Protein AF-0000000084334906 (afdb_homodimer)

pLDDT: mean 87.46, std 12.43, range [47.16, 97.94]

Radius of gyration: 18.39 Å; Cα contacts (8 Å, |Δi|>4): 490; chains: 2; bounding box: 41×52×36 Å

Sequence (248 aa):
MSLQPLTAAGVTAKTTELYALSNSLLAAQADAVQSDFATWIKGNFTLSTPQSDFLTGMNATALKYYGAQCSVAFRSRLTISLSTPTPVGSHKFVGSVNTLEVSTDSAGTLQTTGSLTFKIEYLVMSLQPLTAAGVTAKTTELYALSNSLLAAQADAVQSDFATWIKGNFTLSTPQSDFLTGMNATALKYYGAQCSVAFRSRLTISLSTPTPVGSHKFVGSVNTLEVSTDSAGTLQTTGSLTFKIEYLV

Structure (mmCIF, N/CA/C/O backbone):
data_AF-0000000084334906-model_v1
#
loop_
_entity.id
_entity.type
_entity.pdbx_description
1 polymer 'Uncharacterized protein'
#
loop_
_atom_site.group_PDB
_atom_site.id
_atom_site.type_symbol
_atom_site.label_atom_id
_atom_site.label_alt_id
_atom_site.label_comp_id
_atom_site.label_asym_id
_atom_site.label_entity_id
_atom_site.label_seq_id
_atom_site.pdbx_PDB_ins_code
_atom_site.Cartn_x
_atom_site.Cartn_y
_atom_site.Cartn_z
_atom_site.occupancy
_atom_site.B_iso_or_equiv
_atom_site.auth_seq_id
_atom_site.auth_comp_id
_atom_site.auth_asym_id
_atom_site.auth_atom_id
_atom_site.pdbx_PDB_model_num
ATOM 1 N N . MET A 1 1 ? -13.258 21.172 2.307 1 81.44 1 MET A N 1
ATOM 2 C CA . MET A 1 1 ? -12.797 20.906 3.666 1 81.44 1 MET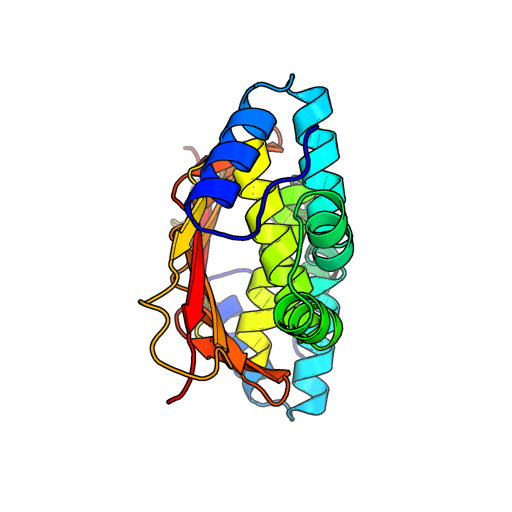 A CA 1
ATOM 3 C C . MET A 1 1 ? -11.688 21.875 4.059 1 81.44 1 MET A C 1
ATOM 5 O O . MET A 1 1 ? -11.039 22.469 3.193 1 81.44 1 MET A O 1
ATOM 9 N N . SER A 1 2 ? -11.5 22.078 5.375 1 88.44 2 SER A N 1
ATOM 10 C CA . SER A 1 2 ? -10.516 23.047 5.859 1 88.44 2 SER A CA 1
ATOM 11 C C . SER A 1 2 ? -9.094 22.531 5.691 1 88.44 2 SER A C 1
ATOM 13 O O . SER A 1 2 ? -8.867 21.312 5.676 1 88.44 2 SER A O 1
ATOM 15 N N . LEU A 1 3 ? -8.188 23.469 5.477 1 94.44 3 LEU A N 1
ATOM 16 C CA . LEU A 1 3 ? -6.77 23.141 5.535 1 94.44 3 LEU A CA 1
ATOM 17 C C . LEU A 1 3 ? -6.309 22.984 6.977 1 94.44 3 LEU A C 1
ATOM 19 O O . LEU A 1 3 ? -6.578 23.844 7.82 1 94.44 3 LEU A O 1
ATOM 23 N N . GLN A 1 4 ? -5.656 21.891 7.277 1 95.25 4 GLN A N 1
ATOM 24 C CA . GLN A 1 4 ? -5.109 21.641 8.609 1 95.25 4 GLN A CA 1
ATOM 25 C C . GLN A 1 4 ? -3.584 21.672 8.594 1 95.25 4 GLN A C 1
ATOM 27 O O . GLN A 1 4 ? -2.963 21.375 7.566 1 95.25 4 GLN A O 1
ATOM 32 N N . PRO A 1 5 ? -3.002 22.125 9.742 1 91.94 5 PRO A N 1
ATOM 33 C CA . PRO A 1 5 ? -1.544 21.984 9.789 1 91.94 5 PRO A CA 1
ATOM 34 C C . PRO A 1 5 ? -1.095 20.516 9.781 1 91.94 5 PRO A C 1
ATOM 36 O O . PRO A 1 5 ? -1.783 19.656 10.32 1 91.94 5 PRO A O 1
ATOM 39 N N . LEU A 1 6 ? 0.031 20.219 9.148 1 90.25 6 LEU A N 1
ATOM 40 C CA . LEU A 1 6 ? 0.552 18.859 9.148 1 90.25 6 LEU A CA 1
ATOM 41 C C . LEU A 1 6 ? 1.226 18.531 10.477 1 90.25 6 LEU A C 1
ATOM 43 O O . LEU A 1 6 ? 2.455 18.469 10.555 1 90.25 6 LEU A O 1
ATOM 47 N N . THR A 1 7 ? 0.513 18.359 11.469 1 87.81 7 THR A N 1
ATOM 48 C CA . THR A 1 7 ? 0.857 17.938 12.82 1 87.81 7 THR A CA 1
ATOM 49 C C . THR A 1 7 ? -0.036 16.781 13.258 1 87.81 7 THR A C 1
ATOM 51 O O . THR A 1 7 ? -0.991 16.422 12.562 1 87.81 7 THR A O 1
ATOM 54 N N . ALA A 1 8 ? 0.303 16.156 14.383 1 90.81 8 ALA A N 1
ATOM 55 C CA . ALA A 1 8 ? -0.529 15.062 14.891 1 90.81 8 ALA A CA 1
ATOM 56 C C . ALA A 1 8 ? -1.971 15.523 15.086 1 90.81 8 ALA A C 1
ATOM 58 O O . ALA A 1 8 ? -2.91 14.828 14.703 1 90.81 8 ALA A O 1
ATOM 59 N N . ALA A 1 9 ? -2.145 16.656 15.68 1 93.25 9 ALA A N 1
ATOM 60 C CA . ALA A 1 9 ? -3.475 17.219 15.906 1 93.25 9 ALA A CA 1
ATOM 61 C C . ALA A 1 9 ? -4.176 17.531 14.594 1 93.25 9 ALA A C 1
ATOM 63 O O . ALA A 1 9 ? -5.383 17.328 14.453 1 93.25 9 ALA A O 1
ATOM 64 N N . GLY A 1 10 ? -3.432 18.016 13.578 1 93.94 10 GLY A N 1
ATOM 65 C CA . GLY A 1 10 ? -3.994 18.328 12.273 1 93.94 10 GLY A CA 1
ATOM 66 C C . GLY A 1 10 ? -4.465 17.094 11.523 1 93.94 10 GLY A C 1
ATOM 67 O O . GLY A 1 10 ? -5.5 17.125 10.852 1 93.94 10 GLY A O 1
ATOM 68 N N . VAL A 1 11 ? -3.682 16.031 11.633 1 94.31 11 VAL A N 1
ATOM 69 C CA . VAL A 1 11 ? -4.066 14.781 11 1 94.31 11 VAL A CA 1
ATOM 70 C C . VAL A 1 11 ? -5.355 14.25 11.625 1 94.31 11 VAL A C 1
ATOM 72 O O . VAL A 1 11 ? -6.262 13.805 10.922 1 94.31 11 VAL A O 1
ATOM 75 N N . THR A 1 12 ? -5.449 14.328 12.922 1 95.19 12 THR A N 1
ATOM 76 C CA . THR A 1 12 ? -6.66 13.898 13.617 1 95.19 12 THR A CA 1
ATOM 77 C C . THR A 1 12 ? -7.859 14.734 13.172 1 95.19 12 THR A C 1
ATOM 79 O O . THR A 1 12 ? -8.93 14.188 12.898 1 95.19 12 THR A O 1
ATOM 82 N N . ALA A 1 13 ? -7.688 15.984 13.117 1 96.38 13 ALA A N 1
ATOM 83 C CA . ALA A 1 13 ? -8.758 16.875 12.68 1 96.38 13 ALA A CA 1
ATOM 84 C C . ALA A 1 13 ? -9.188 16.562 11.25 1 96.38 13 ALA A C 1
ATOM 86 O O . ALA A 1 13 ? -10.383 16.484 10.953 1 96.38 13 ALA A O 1
ATOM 87 N N . LYS A 1 14 ? -8.18 16.438 10.383 1 97.12 14 LYS A N 1
ATOM 88 C CA . LYS A 1 14 ? -8.477 16.141 8.984 1 97.12 14 LYS A CA 1
ATOM 89 C C . LYS A 1 14 ? -9.234 14.828 8.836 1 97.12 14 LYS A C 1
ATOM 91 O O . LYS A 1 14 ? -10.188 14.734 8.062 1 97.12 14 LYS A O 1
ATOM 96 N N . THR A 1 15 ? -8.773 13.812 9.547 1 96.56 15 THR A N 1
ATOM 97 C CA . THR A 1 15 ? -9.438 12.516 9.445 1 96.56 15 THR A CA 1
ATOM 98 C C . THR A 1 15 ? -10.859 12.594 9.984 1 96.56 15 THR A C 1
ATOM 100 O O . THR A 1 15 ? -11.766 11.93 9.477 1 96.56 15 THR A O 1
ATOM 103 N N . THR A 1 16 ? -11.062 13.352 11.031 1 96.75 16 THR A N 1
ATOM 104 C CA . THR A 1 16 ? -12.406 13.562 11.547 1 96.75 16 THR A CA 1
ATOM 105 C C . THR A 1 16 ? -13.305 14.188 10.484 1 96.75 16 THR A C 1
ATOM 107 O O . THR A 1 16 ? -14.453 13.781 10.32 1 96.75 16 THR A O 1
ATOM 110 N N . GLU A 1 17 ? -12.797 15.148 9.773 1 97.5 17 GLU A N 1
ATOM 111 C CA . GLU A 1 17 ? -13.539 15.781 8.688 1 97.5 17 GLU A CA 1
ATOM 112 C C . GLU A 1 17 ? -13.852 14.781 7.582 1 97.5 17 GLU A C 1
ATOM 114 O O . GLU A 1 17 ? -14.977 14.742 7.07 1 97.5 17 GLU A O 1
ATOM 119 N N . LEU A 1 18 ? -12.805 14.078 7.199 1 97.5 18 LEU A N 1
ATOM 120 C CA . LEU A 1 18 ? -12.961 13.078 6.148 1 97.5 18 LEU A CA 1
ATOM 121 C C . LEU A 1 18 ? -14.062 12.086 6.496 1 97.5 18 LEU A C 1
ATOM 123 O O . LEU A 1 18 ? -14.914 11.773 5.664 1 97.5 18 LEU A O 1
ATOM 127 N N . TYR A 1 19 ? -14.133 11.609 7.738 1 97.5 19 TYR A N 1
ATOM 128 C CA . TYR A 1 19 ? -14.992 10.5 8.125 1 97.5 19 TYR A CA 1
ATOM 129 C C . TYR A 1 19 ? -16.406 10.977 8.43 1 97.5 19 TYR A C 1
ATOM 131 O O . TYR A 1 19 ? -17.312 10.172 8.641 1 97.5 19 TYR A O 1
ATOM 139 N N . ALA A 1 20 ? -16.578 12.25 8.383 1 97.19 20 ALA A N 1
ATOM 140 C CA . ALA A 1 20 ? -17.922 12.82 8.484 1 97.19 20 ALA A CA 1
ATOM 141 C C . ALA A 1 20 ? -18.578 12.914 7.113 1 97.19 20 ALA A C 1
ATOM 143 O O . ALA A 1 20 ? -19.781 13.156 7.012 1 97.19 20 ALA A O 1
ATOM 144 N N . LEU A 1 21 ? -17.828 12.711 6.059 1 97.06 21 LEU A N 1
ATOM 145 C CA . LEU A 1 21 ? -18.344 12.797 4.699 1 97.06 21 LEU A CA 1
ATOM 146 C C . LEU A 1 21 ? -19.266 11.617 4.398 1 97.06 21 LEU A C 1
ATOM 148 O O . LEU A 1 21 ? -19.188 10.586 5.059 1 97.06 21 LEU A O 1
ATOM 152 N N . SER A 1 22 ? -20.125 11.82 3.359 1 97.25 22 SER A N 1
ATOM 153 C CA . SER A 1 22 ? -20.875 10.688 2.83 1 97.25 22 SER A CA 1
ATOM 154 C C . SER A 1 22 ? -19.938 9.664 2.189 1 97.25 22 SER A C 1
ATOM 156 O O . SER A 1 22 ? -18.812 9.984 1.839 1 97.25 22 SER A O 1
ATOM 158 N N . ASN A 1 23 ? -20.406 8.445 1.959 1 96 23 ASN A N 1
ATOM 159 C CA . ASN A 1 23 ? -19.609 7.391 1.359 1 96 23 ASN A CA 1
ATOM 160 C C . ASN A 1 23 ? -19.078 7.797 -0.016 1 96 23 ASN A C 1
ATOM 162 O O . ASN A 1 23 ? -17.938 7.516 -0.355 1 96 23 ASN A O 1
ATOM 166 N N . SER A 1 24 ? -19.891 8.469 -0.765 1 96.5 24 SER A N 1
ATOM 167 C CA . SER A 1 24 ? -19.5 8.859 -2.115 1 96.5 24 SER A CA 1
ATOM 168 C C . SER A 1 24 ? -18.391 9.906 -2.09 1 96.5 24 SER A C 1
ATOM 170 O O . SER A 1 24 ? -17.422 9.82 -2.854 1 96.5 24 SER A O 1
ATOM 172 N N . LEU A 1 25 ? -18.562 10.883 -1.226 1 97.25 25 LEU A N 1
ATOM 173 C CA . LEU A 1 25 ? -17.547 11.93 -1.131 1 97.25 25 LEU A CA 1
ATOM 174 C C . LEU A 1 25 ? -16.25 11.391 -0.553 1 97.25 25 LEU A C 1
ATOM 176 O O . LEU A 1 25 ? -15.164 11.789 -0.976 1 97.25 25 LEU A O 1
ATOM 180 N N . LEU A 1 26 ? -16.391 10.508 0.41 1 97.44 26 LEU A N 1
ATOM 181 C CA . LEU A 1 26 ? -15.211 9.875 0.989 1 97.44 26 LEU A CA 1
ATOM 182 C C . LEU A 1 26 ? -14.477 9.039 -0.051 1 97.44 26 LEU A C 1
ATOM 184 O O . LEU A 1 26 ? -13.242 9.039 -0.101 1 97.44 26 LEU A O 1
ATOM 188 N N . ALA A 1 27 ? -15.203 8.32 -0.874 1 96.38 27 ALA A N 1
ATOM 189 C CA . ALA A 1 27 ? -14.609 7.527 -1.942 1 96.38 27 ALA A CA 1
ATOM 190 C C . ALA A 1 27 ? -13.828 8.406 -2.916 1 96.38 27 ALA A C 1
ATOM 192 O O . ALA A 1 27 ? -12.766 8.023 -3.402 1 96.38 27 ALA A O 1
ATOM 193 N N . ALA A 1 28 ? -14.336 9.586 -3.146 1 97.25 28 ALA A N 1
ATOM 194 C CA . ALA A 1 28 ? -13.648 10.523 -4.027 1 97.25 28 ALA A CA 1
ATOM 195 C C . ALA A 1 28 ? -12.312 10.961 -3.426 1 97.25 28 ALA A C 1
ATOM 197 O O . ALA A 1 28 ? -11.312 11.078 -4.137 1 97.25 28 ALA A O 1
ATOM 198 N N . GLN A 1 29 ? -12.344 11.211 -2.121 1 97.75 29 GLN A N 1
ATOM 199 C CA . GLN A 1 29 ? -11.109 11.562 -1.429 1 97.75 29 GLN A CA 1
ATOM 200 C C . GLN A 1 29 ? -10.117 10.398 -1.445 1 97.75 29 GLN A C 1
ATOM 202 O O . GLN A 1 29 ? -8.914 10.609 -1.636 1 97.75 29 GLN A O 1
ATOM 207 N N . ALA A 1 30 ? -10.633 9.219 -1.293 1 97.69 30 ALA A N 1
ATOM 208 C CA . ALA A 1 30 ? -9.805 8.016 -1.335 1 97.69 30 ALA A CA 1
ATOM 209 C C . ALA A 1 30 ? -9.164 7.84 -2.709 1 97.69 30 ALA A C 1
ATOM 211 O O . ALA A 1 30 ? -7.98 7.5 -2.812 1 97.69 30 ALA A O 1
ATOM 212 N N . ASP A 1 31 ? -9.867 8.117 -3.732 1 97.31 31 ASP A N 1
ATOM 213 C CA . ASP A 1 31 ? -9.328 8.031 -5.09 1 97.31 31 ASP A CA 1
ATOM 214 C C . ASP A 1 31 ? -8.266 9.102 -5.328 1 97.31 31 ASP A C 1
ATOM 216 O O . ASP A 1 31 ? -7.25 8.836 -5.977 1 97.31 31 ASP A O 1
ATOM 220 N N . ALA A 1 32 ? -8.594 10.258 -4.828 1 97.19 32 ALA A N 1
ATOM 221 C CA . ALA A 1 32 ? -7.676 11.375 -5.031 1 97.19 32 ALA A CA 1
ATOM 222 C C . ALA A 1 32 ? -6.324 11.109 -4.371 1 97.19 32 ALA A C 1
ATOM 224 O O . ALA A 1 32 ? -5.273 11.297 -4.992 1 97.19 32 ALA A O 1
ATOM 225 N N . VAL A 1 33 ? -6.344 10.664 -3.141 1 97 33 VAL A N 1
ATOM 226 C CA . VAL A 1 33 ? -5.098 10.445 -2.416 1 97 33 VAL A CA 1
ATOM 227 C C . VAL A 1 33 ? -4.34 9.273 -3.037 1 97 33 VAL A C 1
ATOM 229 O O . VAL A 1 33 ? -3.107 9.266 -3.059 1 97 33 VAL A O 1
ATOM 232 N N . GLN A 1 34 ? -5.031 8.258 -3.496 1 95.88 34 GLN A N 1
ATOM 233 C CA . GLN A 1 34 ? -4.402 7.121 -4.164 1 95.88 34 GLN A CA 1
ATOM 234 C C . GLN A 1 34 ? -3.746 7.547 -5.473 1 95.88 34 GLN A C 1
ATOM 236 O O . GLN A 1 34 ? -2.67 7.059 -5.82 1 95.88 34 GLN A O 1
ATOM 241 N N . SER A 1 35 ? -4.387 8.406 -6.199 1 95.31 35 SER A N 1
ATOM 242 C CA . SER A 1 35 ? -3.904 8.852 -7.504 1 95.31 35 SER A CA 1
ATOM 243 C C . SER A 1 35 ? -2.645 9.695 -7.371 1 95.31 35 SER A C 1
ATOM 245 O O . SER A 1 35 ? -1.725 9.586 -8.188 1 95.31 35 SER A O 1
ATOM 247 N N . ASP A 1 36 ? -2.711 10.586 -6.434 1 96 36 ASP A N 1
ATOM 248 C CA . ASP A 1 36 ? -1.589 11.492 -6.223 1 96 36 ASP A CA 1
ATOM 249 C C . ASP A 1 36 ? -1.511 11.938 -4.766 1 96 36 ASP A C 1
ATOM 251 O O . ASP A 1 36 ? -2.059 12.984 -4.398 1 96 36 ASP A O 1
ATOM 255 N N . PHE A 1 37 ? -0.688 11.203 -3.988 1 95.5 37 PHE A N 1
ATOM 256 C CA . PHE A 1 37 ? -0.581 11.43 -2.551 1 95.5 37 PHE A CA 1
ATOM 257 C C . PHE A 1 37 ? -0.022 12.82 -2.266 1 95.5 37 PHE A C 1
ATOM 259 O O . PHE A 1 37 ? -0.559 13.547 -1.43 1 95.5 37 PHE A O 1
ATOM 266 N N . ALA A 1 38 ? 1.004 13.211 -2.975 1 93.56 38 ALA A N 1
ATOM 267 C CA . ALA A 1 38 ? 1.662 14.484 -2.711 1 93.56 38 ALA A CA 1
ATOM 268 C C . ALA A 1 38 ? 0.715 15.656 -2.967 1 93.56 38 ALA A C 1
ATOM 270 O O . ALA A 1 38 ? 0.608 16.562 -2.143 1 93.56 38 ALA A O 1
ATOM 271 N N . THR A 1 39 ? 0.031 15.602 -4.059 1 95.56 39 THR A N 1
ATOM 272 C CA . THR A 1 39 ? -0.922 16.656 -4.395 1 95.56 39 THR A CA 1
ATOM 273 C C . THR A 1 39 ? -2.055 16.703 -3.373 1 95.56 39 THR A C 1
ATOM 275 O O . THR A 1 39 ? -2.482 17.781 -2.965 1 95.56 39 THR A O 1
ATOM 278 N N . TRP A 1 40 ? -2.52 15.57 -2.984 1 97.12 40 TRP A N 1
ATOM 279 C CA . TRP A 1 40 ? -3.592 15.516 -1.995 1 97.12 40 TRP A CA 1
ATOM 280 C C . TRP A 1 40 ? -3.145 16.141 -0.677 1 97.12 40 TRP A C 1
ATOM 282 O O . TRP A 1 40 ? -3.891 16.906 -0.062 1 97.12 40 TRP A O 1
ATOM 292 N N . ILE A 1 41 ? -1.931 15.789 -0.237 1 95.12 41 ILE A N 1
ATOM 293 C CA . ILE A 1 41 ? -1.396 16.344 1.004 1 95.12 41 ILE A CA 1
ATOM 294 C C . ILE A 1 41 ? -1.334 17.859 0.907 1 95.12 41 ILE A C 1
ATOM 296 O O . ILE A 1 41 ? -1.792 18.562 1.809 1 95.12 41 ILE A O 1
ATOM 300 N N . LYS A 1 42 ? -0.852 18.328 -0.134 1 93.69 42 LYS A N 1
ATOM 301 C CA . LYS A 1 42 ? -0.701 19.766 -0.331 1 93.69 42 LYS A CA 1
ATOM 302 C C . LYS A 1 42 ? -2.059 20.469 -0.357 1 93.69 42 LYS A C 1
ATOM 304 O O . LYS A 1 42 ? -2.17 21.625 0.02 1 93.69 42 LYS A O 1
ATOM 309 N N . GLY A 1 43 ? -3.033 19.781 -0.763 1 95.75 43 GLY A N 1
ATOM 310 C CA . GLY A 1 43 ? -4.367 20.359 -0.858 1 95.75 43 GLY A CA 1
ATOM 311 C C . GLY A 1 43 ? -5.145 20.281 0.442 1 95.75 43 GLY A C 1
ATOM 312 O O . GLY A 1 43 ? -6.176 20.938 0.594 1 95.75 43 GLY A O 1
ATOM 313 N N . ASN A 1 44 ? -4.656 19.547 1.417 1 96.5 44 ASN A N 1
ATOM 314 C CA . ASN A 1 44 ? -5.449 19.297 2.617 1 96.5 44 ASN A CA 1
ATOM 315 C C . ASN A 1 44 ? -4.707 19.734 3.877 1 96.5 44 ASN A C 1
ATOM 317 O O . ASN A 1 44 ? -5.301 19.828 4.953 1 96.5 44 ASN A O 1
ATOM 321 N N . PHE A 1 45 ? -3.4 20.016 3.689 1 94.69 45 PHE A N 1
ATOM 322 C CA . PHE A 1 45 ? -2.6 20.422 4.836 1 94.69 45 PHE A CA 1
ATOM 323 C C . PHE A 1 45 ? -1.788 21.672 4.516 1 94.69 45 PHE A C 1
ATOM 325 O O . PHE A 1 45 ? -1.314 21.828 3.389 1 94.69 45 PHE A O 1
ATOM 332 N N . THR A 1 46 ? -1.649 22.531 5.512 1 94.31 46 THR A N 1
ATOM 333 C CA . THR A 1 46 ? -0.651 23.594 5.445 1 94.31 46 THR A CA 1
ATOM 334 C C . THR A 1 46 ? 0.735 23.047 5.785 1 94.31 46 THR A C 1
ATOM 336 O O . THR A 1 46 ? 0.933 22.469 6.852 1 94.31 46 THR A O 1
ATOM 339 N N . LEU A 1 47 ? 1.622 23.281 4.891 1 88.38 47 LEU A N 1
ATOM 340 C CA . LEU A 1 47 ? 2.963 22.734 5.059 1 88.38 47 LEU A CA 1
ATOM 341 C C . LEU A 1 47 ? 3.977 23.844 5.312 1 88.38 47 LEU A C 1
ATOM 343 O O . LEU A 1 47 ? 3.895 24.922 4.707 1 88.38 47 LEU A O 1
ATOM 347 N N . SER A 1 48 ? 4.879 23.531 6.227 1 83.94 48 SER A N 1
ATOM 348 C CA . SER A 1 48 ? 6.055 24.391 6.309 1 83.94 48 SER A CA 1
ATOM 349 C C . SER A 1 48 ? 6.941 24.234 5.078 1 83.94 48 SER A C 1
ATOM 351 O O . SER A 1 48 ? 6.781 23.281 4.309 1 83.94 48 SER A O 1
ATOM 353 N N . THR A 1 49 ? 7.836 25.141 4.852 1 84.38 49 THR A N 1
ATOM 354 C CA . THR A 1 49 ? 8.742 25.078 3.709 1 84.38 49 THR A CA 1
ATOM 355 C C . THR A 1 49 ? 9.531 23.766 3.729 1 84.38 49 THR A C 1
ATOM 357 O O . THR A 1 49 ? 9.594 23.062 2.723 1 84.38 49 THR A O 1
ATOM 360 N N . PRO A 1 50 ? 10.086 23.344 4.887 1 77.94 50 PRO A N 1
ATOM 361 C CA . PRO A 1 50 ? 10.812 22.078 4.91 1 77.94 50 PRO A CA 1
ATOM 362 C C . PRO A 1 50 ? 9.914 20.875 4.605 1 77.94 50 PRO A C 1
ATOM 364 O O . PRO A 1 50 ? 10.352 19.922 3.957 1 77.94 50 PRO A O 1
ATOM 367 N N . GLN A 1 51 ? 8.711 20.922 5.051 1 79.56 51 GLN A N 1
ATOM 368 C CA . GLN A 1 51 ? 7.766 19.844 4.781 1 79.56 51 GLN A CA 1
ATOM 369 C C . GLN A 1 51 ? 7.422 19.766 3.297 1 79.56 51 GLN A C 1
ATOM 371 O O . GLN A 1 51 ? 7.383 18.688 2.715 1 79.56 51 GLN A O 1
ATOM 376 N N . SER A 1 52 ? 7.211 20.875 2.756 1 83.69 52 SER A N 1
ATOM 377 C CA . SER A 1 52 ? 6.895 20.953 1.334 1 83.69 52 SER A CA 1
ATOM 378 C C . SER A 1 52 ? 8.055 20.453 0.483 1 83.69 52 SER A C 1
ATOM 380 O O . SER A 1 52 ? 7.844 19.719 -0.482 1 83.69 52 SER A O 1
ATOM 382 N N . ASP A 1 53 ? 9.211 20.875 0.822 1 81.31 53 ASP A N 1
ATOM 383 C CA . ASP A 1 53 ? 10.406 20.438 0.101 1 81.31 53 ASP A CA 1
ATOM 384 C C . ASP A 1 53 ? 10.586 18.922 0.201 1 81.31 53 ASP A C 1
ATOM 386 O O . ASP A 1 53 ? 10.938 18.266 -0.784 1 81.31 53 ASP A O 1
ATOM 390 N N . PHE A 1 54 ? 10.367 18.484 1.369 1 78.94 54 PHE A N 1
ATOM 391 C CA . PHE A 1 54 ? 10.5 17.047 1.585 1 78.94 54 PHE A CA 1
ATOM 392 C C . PHE A 1 54 ? 9.484 16.281 0.739 1 78.94 54 PHE A C 1
ATOM 394 O O . PHE A 1 54 ? 9.836 15.297 0.074 1 78.94 54 PHE A O 1
ATOM 401 N N . LEU A 1 55 ? 8.273 16.703 0.772 1 84 55 LEU A N 1
ATOM 402 C CA . LEU A 1 55 ? 7.211 16.062 0.005 1 84 55 LEU A CA 1
ATOM 403 C C . LEU A 1 55 ? 7.527 16.094 -1.487 1 84 55 LEU A C 1
ATOM 405 O O . LEU A 1 55 ? 7.316 15.094 -2.188 1 84 55 LEU A O 1
ATOM 409 N N . THR A 1 56 ? 8.047 17.172 -1.945 1 82.38 56 THR A N 1
ATOM 410 C CA . THR A 1 56 ? 8.367 17.328 -3.359 1 82.38 56 THR A CA 1
ATOM 411 C C . THR A 1 56 ? 9.523 16.422 -3.762 1 82.38 56 THR A C 1
ATOM 413 O O . THR A 1 56 ? 9.578 15.938 -4.895 1 82.38 56 THR A O 1
ATOM 416 N N . GLY A 1 57 ? 10.391 16.141 -2.793 1 81.94 57 GLY A N 1
ATOM 417 C CA . GLY A 1 57 ? 11.57 15.328 -3.08 1 81.94 57 GLY A CA 1
ATOM 418 C C . GLY A 1 57 ? 11.414 13.883 -2.662 1 81.94 57 GLY A C 1
ATOM 419 O O . GLY A 1 57 ? 12.352 13.094 -2.766 1 81.94 57 GLY A O 1
ATOM 420 N N . MET A 1 58 ? 10.297 13.516 -2.275 1 84.88 58 MET A N 1
ATOM 421 C CA . MET A 1 58 ? 10.102 12.172 -1.724 1 84.88 58 MET A CA 1
ATOM 422 C C . MET A 1 58 ? 10.133 11.125 -2.828 1 84.88 58 MET A C 1
ATOM 424 O O . MET A 1 58 ? 9.742 11.398 -3.963 1 84.88 58 MET A O 1
ATOM 428 N N . ASN A 1 59 ? 10.523 9.945 -2.471 1 90.06 59 ASN A N 1
ATOM 429 C CA . ASN A 1 59 ? 10.586 8.805 -3.371 1 90.06 59 ASN A CA 1
ATOM 430 C C . ASN A 1 59 ? 9.219 8.469 -3.951 1 90.06 59 ASN A C 1
ATOM 432 O O . ASN A 1 59 ? 8.242 8.312 -3.209 1 90.06 59 ASN A O 1
ATOM 436 N N . ALA A 1 60 ? 9.125 8.328 -5.262 1 91.12 60 ALA A N 1
ATOM 437 C CA . ALA A 1 60 ? 7.855 8.133 -5.957 1 91.12 60 ALA A CA 1
ATOM 438 C C . ALA A 1 60 ? 7.184 6.832 -5.523 1 91.12 60 ALA A C 1
ATOM 440 O O . ALA A 1 60 ? 5.957 6.762 -5.426 1 91.12 60 ALA A O 1
ATOM 441 N N . THR A 1 61 ? 8 5.832 -5.312 1 92.38 61 THR A N 1
ATOM 442 C CA . THR A 1 61 ? 7.453 4.547 -4.887 1 92.38 61 THR A CA 1
ATOM 443 C C . THR A 1 61 ? 6.809 4.664 -3.508 1 92.38 61 THR A C 1
ATOM 445 O O . THR A 1 61 ? 5.719 4.137 -3.279 1 92.38 61 THR A O 1
ATOM 448 N N . ALA A 1 62 ? 7.461 5.352 -2.668 1 91.81 62 ALA A N 1
ATOM 449 C CA . ALA A 1 62 ? 6.914 5.559 -1.33 1 91.81 62 ALA A CA 1
ATOM 450 C C . ALA A 1 62 ? 5.605 6.34 -1.386 1 91.81 62 ALA A C 1
ATOM 452 O O . ALA A 1 62 ? 4.637 5.992 -0.706 1 91.81 62 ALA A O 1
ATOM 453 N N . LEU A 1 63 ? 5.594 7.336 -2.199 1 92.75 63 LEU A N 1
ATOM 454 C CA . LEU A 1 63 ? 4.391 8.156 -2.32 1 92.75 63 LEU A CA 1
ATOM 455 C C . LEU A 1 63 ? 3.211 7.312 -2.799 1 92.75 63 LEU A C 1
ATOM 457 O O . LEU A 1 63 ? 2.098 7.457 -2.289 1 92.75 63 LEU A O 1
ATOM 461 N N . LYS A 1 64 ? 3.441 6.492 -3.795 1 93.94 64 LYS A N 1
ATOM 462 C CA . LYS A 1 64 ? 2.387 5.621 -4.305 1 93.94 64 LYS A CA 1
ATOM 463 C C . LYS A 1 64 ? 1.908 4.652 -3.23 1 93.94 64 LYS A C 1
ATOM 465 O O . LYS A 1 64 ? 0.709 4.391 -3.109 1 93.94 64 LYS A O 1
ATOM 470 N N . TYR A 1 65 ? 2.848 4.16 -2.455 1 94.44 65 TYR A N 1
ATOM 471 C CA . TYR A 1 65 ? 2.516 3.252 -1.364 1 94.44 65 TYR A CA 1
ATOM 472 C C . TYR A 1 65 ? 1.664 3.949 -0.311 1 94.44 65 TYR A C 1
ATOM 474 O O . TYR A 1 65 ? 0.652 3.406 0.139 1 94.44 65 TYR A O 1
ATOM 482 N N . TYR A 1 66 ? 2.068 5.117 0.075 1 93.75 66 TYR A N 1
ATOM 483 C CA . TYR A 1 66 ? 1.323 5.875 1.072 1 93.75 66 TYR A CA 1
ATOM 484 C C . TYR A 1 66 ? -0.081 6.199 0.576 1 93.75 66 TYR A C 1
ATOM 486 O O . TYR A 1 66 ? -1.051 6.109 1.333 1 93.75 66 TYR A O 1
ATOM 494 N N . GLY A 1 67 ? -0.167 6.578 -0.658 1 96.06 67 GLY A N 1
ATOM 495 C CA . GLY A 1 67 ? -1.473 6.859 -1.234 1 96.06 67 GLY A CA 1
ATOM 496 C C . GLY A 1 67 ? -2.412 5.672 -1.193 1 96.06 67 GLY A C 1
ATOM 497 O O . GLY A 1 67 ? -3.59 5.816 -0.857 1 96.06 67 GLY A O 1
ATOM 498 N N . ALA A 1 68 ? -1.889 4.555 -1.581 1 95.56 68 ALA A N 1
ATOM 499 C CA . ALA A 1 68 ? -2.693 3.336 -1.56 1 95.56 68 ALA A CA 1
ATOM 500 C C . ALA A 1 68 ? -3.139 2.998 -0.14 1 95.56 68 ALA A C 1
ATOM 502 O O . ALA A 1 68 ? -4.281 2.592 0.078 1 95.56 68 ALA A O 1
ATOM 503 N N . GLN A 1 69 ? -2.254 3.133 0.848 1 94.62 69 GLN A N 1
ATOM 504 C CA . GLN A 1 69 ? -2.592 2.883 2.246 1 94.62 69 GLN A CA 1
ATOM 505 C C . GLN A 1 69 ? -3.705 3.812 2.717 1 94.62 69 GLN A C 1
ATOM 507 O O . GLN A 1 69 ? -4.676 3.363 3.332 1 94.62 69 GLN A O 1
ATOM 512 N N . CYS A 1 70 ? -3.551 5.035 2.412 1 96.31 70 CYS A N 1
ATOM 513 C CA . CYS A 1 70 ? -4.543 6.012 2.846 1 96.31 70 CYS A CA 1
ATOM 514 C C . CYS A 1 70 ? -5.891 5.746 2.186 1 96.31 70 CYS A C 1
ATOM 516 O O . CYS A 1 70 ? -6.938 5.906 2.816 1 96.31 70 CYS A O 1
ATOM 518 N N . SER A 1 71 ? -5.824 5.375 0.919 1 97.12 71 SER A N 1
ATOM 519 C CA . SER A 1 71 ? -7.055 5.117 0.182 1 97.12 71 SER A CA 1
ATOM 520 C C . SER A 1 71 ? -7.895 4.039 0.865 1 97.12 71 SER A C 1
ATOM 522 O O . SER A 1 71 ? -9.086 4.23 1.098 1 97.12 71 SER A O 1
ATOM 524 N N . VAL A 1 72 ? -7.25 2.928 1.226 1 95.38 72 VAL A N 1
ATOM 525 C CA . VAL A 1 72 ? -7.992 1.842 1.858 1 95.38 72 VAL A CA 1
ATOM 526 C C . VAL A 1 72 ? -8.414 2.258 3.266 1 95.38 72 VAL A C 1
ATOM 528 O O . VAL A 1 72 ? -9.5 1.893 3.725 1 95.38 72 VAL A O 1
ATOM 531 N N . ALA A 1 73 ? -7.621 2.973 3.963 1 95.5 73 ALA A N 1
ATOM 532 C CA . ALA A 1 73 ? -7.969 3.441 5.301 1 95.5 73 ALA A CA 1
ATOM 533 C C . ALA A 1 73 ? -9.172 4.375 5.262 1 95.5 73 ALA A C 1
ATOM 535 O O . ALA A 1 73 ? -10.078 4.27 6.098 1 95.5 73 ALA A O 1
ATOM 536 N N . PHE A 1 74 ? -9.195 5.293 4.281 1 97.31 74 PHE A N 1
ATOM 537 C CA . PHE A 1 74 ? -10.32 6.215 4.137 1 97.31 74 PHE A CA 1
ATOM 538 C C . PHE A 1 74 ? -11.617 5.449 3.92 1 97.31 74 PHE A C 1
ATOM 540 O O . PHE A 1 74 ? -12.609 5.695 4.609 1 97.31 74 PHE A O 1
ATOM 547 N N . ARG A 1 75 ? -11.555 4.539 3.018 1 95.62 75 ARG A N 1
ATOM 548 C CA . ARG A 1 75 ? -12.766 3.844 2.6 1 95.62 75 ARG A CA 1
ATOM 549 C C . ARG A 1 75 ? -13.367 3.045 3.752 1 95.62 75 ARG A C 1
ATOM 551 O O . ARG A 1 75 ? -14.57 2.789 3.777 1 95.62 75 ARG A O 1
ATOM 558 N N . SER A 1 76 ? -12.562 2.727 4.707 1 94.12 76 SER A N 1
ATOM 559 C CA . SER A 1 76 ? -13.016 1.922 5.836 1 94.12 76 SER A CA 1
ATOM 560 C C . SER A 1 76 ? -13 2.73 7.129 1 94.12 76 SER A C 1
ATOM 562 O O . SER A 1 76 ? -13.203 2.178 8.219 1 94.12 76 SER A O 1
ATOM 564 N N . ARG A 1 77 ? -12.727 4.008 7.004 1 96.38 77 ARG A N 1
ATOM 565 C CA . ARG A 1 77 ? -12.711 4.938 8.125 1 96.38 77 ARG A CA 1
ATOM 566 C C . ARG A 1 77 ? -11.836 4.418 9.258 1 96.38 77 ARG A C 1
ATOM 568 O O . ARG A 1 77 ? -12.258 4.395 10.422 1 96.38 77 ARG A O 1
ATOM 575 N N . LEU A 1 78 ? -10.719 4 8.898 1 95.69 78 LEU A N 1
ATOM 576 C CA . LEU A 1 78 ? -9.758 3.467 9.867 1 95.69 78 LEU A CA 1
ATOM 577 C C . LEU A 1 78 ? -8.992 4.594 10.547 1 95.69 78 LEU A C 1
ATOM 579 O O . LEU A 1 78 ? -8.938 5.711 10.039 1 95.69 78 LEU A O 1
ATOM 583 N N . THR A 1 79 ? -8.367 4.254 11.633 1 95.44 79 THR A N 1
ATOM 584 C CA . THR A 1 79 ? -7.555 5.227 12.359 1 95.44 79 THR A CA 1
ATOM 585 C C . THR A 1 79 ? -6.262 5.52 11.602 1 95.44 79 THR A C 1
ATOM 587 O O . THR A 1 79 ? -5.562 4.598 11.172 1 95.44 79 THR A O 1
ATOM 590 N N . ILE A 1 80 ? -5.941 6.734 11.406 1 94.69 80 ILE A N 1
ATOM 591 C CA . ILE A 1 80 ? -4.684 7.234 10.867 1 94.69 80 ILE A CA 1
ATOM 592 C C . ILE A 1 80 ? -4.055 8.227 11.836 1 94.69 80 ILE A C 1
ATOM 594 O O . ILE A 1 80 ? -4.723 9.141 12.32 1 94.69 80 ILE A O 1
ATOM 598 N N . SER A 1 81 ? -2.828 8.039 12.133 1 93.12 81 SER A N 1
ATOM 599 C CA . SER A 1 81 ? -2.152 8.93 13.07 1 93.12 81 SER A CA 1
ATOM 600 C C . SER A 1 81 ? -0.787 9.352 12.547 1 93.12 81 SER A C 1
ATOM 602 O O . SER A 1 81 ? -0.211 8.688 11.68 1 93.12 81 SER A O 1
ATOM 604 N N . LEU A 1 82 ? -0.382 10.445 13 1 89.5 82 LEU A N 1
ATOM 605 C CA . LEU A 1 82 ? 0.969 10.938 12.766 1 89.5 82 LEU A CA 1
ATOM 606 C C . LEU A 1 82 ? 1.771 10.969 14.062 1 89.5 82 LEU A C 1
ATOM 608 O O . LEU A 1 82 ? 1.339 11.57 15.055 1 89.5 82 LEU A O 1
ATOM 612 N N . SER A 1 83 ? 2.812 10.211 14.031 1 84.88 83 SER A N 1
ATOM 613 C CA . SER A 1 83 ? 3.742 10.234 15.156 1 84.88 83 SER A CA 1
ATOM 614 C C . SER A 1 83 ? 4.953 11.109 14.852 1 84.88 83 SER A C 1
ATOM 616 O O . SER A 1 83 ? 5.66 10.883 13.867 1 84.88 83 SER A O 1
ATOM 618 N N . THR A 1 84 ? 5.094 12.172 15.43 1 73.62 84 THR A N 1
ATOM 619 C CA . THR A 1 84 ? 6.23 13.07 15.281 1 73.62 84 THR A CA 1
ATOM 620 C C . THR A 1 84 ? 7.074 13.086 16.547 1 73.62 84 THR A C 1
ATOM 622 O O . THR A 1 84 ? 6.594 13.484 17.625 1 73.62 84 THR A O 1
ATOM 625 N N . PRO A 1 85 ? 8.125 12.18 16.578 1 56.69 85 PRO A N 1
ATOM 626 C CA . PRO A 1 85 ? 8.906 12.328 17.797 1 56.69 85 PRO A CA 1
ATOM 627 C C . PRO A 1 85 ? 9.195 13.789 18.141 1 56.69 85 PRO A C 1
ATOM 629 O O . PRO A 1 85 ? 9.141 14.656 17.266 1 56.69 85 PRO A O 1
ATOM 632 N N . THR A 1 86 ? 9.18 14.133 19.375 1 52.16 86 THR A N 1
ATOM 633 C CA . THR A 1 86 ? 9.578 15.453 19.859 1 52.16 86 THR A CA 1
ATOM 634 C C . THR A 1 86 ? 10.695 16.031 19 1 52.16 86 THR A C 1
ATOM 636 O O . THR A 1 86 ? 11.641 15.32 18.656 1 52.16 86 THR A O 1
ATOM 639 N N . PRO A 1 87 ? 10.398 17.234 18.5 1 50.5 87 PRO A N 1
ATOM 640 C CA . PRO A 1 87 ? 11.141 18.109 17.594 1 50.5 87 PRO A CA 1
ATOM 641 C C . PRO A 1 87 ? 12.648 17.953 17.719 1 50.5 87 PRO A C 1
ATOM 643 O O . PRO A 1 87 ? 13.406 18.766 17.203 1 50.5 87 PRO A O 1
ATOM 646 N N . VAL A 1 88 ? 13.328 17.188 18.609 1 47.16 88 VAL A N 1
ATOM 647 C CA . VAL A 1 88 ? 14.711 17.625 18.797 1 47.16 88 VAL A CA 1
ATOM 648 C C . VAL A 1 88 ? 15.578 17.062 17.656 1 47.16 88 VAL A C 1
ATOM 650 O O . VAL A 1 88 ? 15.602 15.859 17.422 1 47.16 88 VAL A O 1
ATOM 653 N N . GLY A 1 89 ? 15.695 17.812 16.391 1 50.38 89 GLY A N 1
ATOM 654 C CA . GLY A 1 89 ? 16.672 17.719 15.312 1 50.38 89 GLY A CA 1
ATOM 655 C C . GLY A 1 89 ? 16.047 17.703 13.93 1 50.38 89 GLY A C 1
ATOM 656 O O . GLY A 1 89 ? 14.891 18.125 13.766 1 50.38 89 GLY A O 1
ATOM 657 N N . SER A 1 90 ? 16.906 17.641 12.906 1 47.81 90 SER A N 1
ATOM 658 C CA . SER A 1 90 ? 16.578 17.75 11.484 1 47.81 90 SER A CA 1
ATOM 659 C C . SER A 1 90 ? 15.828 16.516 10.992 1 47.81 90 SER A C 1
ATOM 661 O O . SER A 1 90 ? 16.125 15.391 11.406 1 47.81 90 SER A O 1
ATOM 663 N N . HIS A 1 91 ? 14.531 16.516 10.711 1 52.56 91 HIS A N 1
ATOM 664 C CA . HIS A 1 91 ? 13.422 15.656 10.297 1 52.56 91 HIS A CA 1
ATOM 665 C C . HIS A 1 91 ? 13.758 14.898 9.023 1 52.56 91 HIS A C 1
ATOM 667 O O . HIS A 1 91 ? 13.75 15.469 7.93 1 52.56 91 HIS A O 1
ATOM 673 N N . LYS A 1 92 ? 14.883 13.938 8.867 1 55.91 92 LYS A N 1
ATOM 674 C CA . LYS A 1 92 ? 15.133 13.523 7.488 1 55.91 92 LYS A CA 1
ATOM 675 C C . LYS A 1 92 ? 14.289 12.312 7.109 1 55.9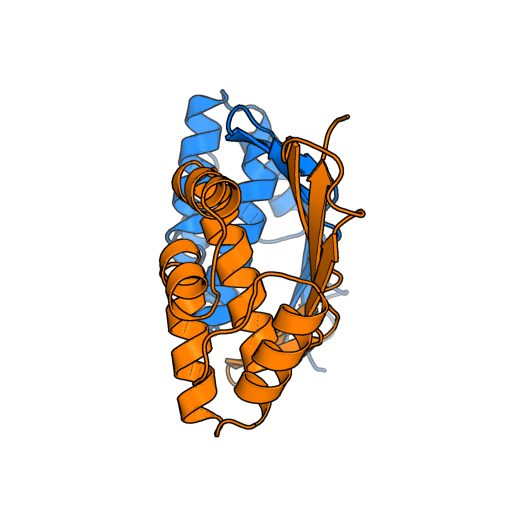1 92 LYS A C 1
ATOM 677 O O . LYS A 1 92 ? 13.922 12.148 5.945 1 55.91 92 LYS A O 1
ATOM 682 N N . PHE A 1 93 ? 13.539 11.398 8.18 1 59.81 93 PHE A N 1
ATOM 683 C CA . PHE A 1 93 ? 12.914 10.195 7.648 1 59.81 93 PHE A CA 1
ATOM 684 C C . PHE A 1 93 ? 11.398 10.258 7.801 1 59.81 93 PHE A C 1
ATOM 686 O O . PHE A 1 93 ? 10.898 10.648 8.852 1 59.81 93 PHE A O 1
ATOM 693 N N . VAL A 1 94 ? 10.766 10.047 6.676 1 66.5 94 VAL A N 1
ATOM 694 C CA . VAL A 1 94 ? 9.32 9.852 6.77 1 66.5 94 VAL A CA 1
ATOM 695 C C . VAL A 1 94 ? 8.969 8.406 6.41 1 66.5 94 VAL A C 1
ATOM 697 O O . VAL A 1 94 ? 9.453 7.875 5.41 1 66.5 94 VAL A O 1
ATOM 700 N N . GLY A 1 95 ? 8.32 7.738 7.32 1 78.31 95 GLY A N 1
ATOM 701 C CA . GLY A 1 95 ? 7.926 6.363 7.047 1 78.31 95 GLY A CA 1
ATOM 702 C C . GLY A 1 95 ? 6.523 6.043 7.531 1 78.31 95 GLY A C 1
ATOM 703 O O . GLY A 1 95 ? 5.855 6.891 8.125 1 78.31 95 GLY A O 1
ATOM 704 N N . SER A 1 96 ? 6.031 4.969 7.055 1 81.19 96 SER A N 1
ATOM 705 C CA . SER A 1 96 ? 4.734 4.461 7.488 1 81.19 96 SER A CA 1
ATOM 706 C C . SER A 1 96 ? 4.848 3.037 8.023 1 81.19 96 SER A C 1
ATOM 708 O O . SER A 1 96 ? 5.617 2.229 7.496 1 81.19 96 SER A O 1
ATOM 710 N N . VAL A 1 97 ? 4.094 2.867 9.141 1 80.88 97 VAL A N 1
ATOM 711 C CA . VAL A 1 97 ? 3.879 1.531 9.688 1 80.88 97 VAL A CA 1
ATOM 712 C C . VAL A 1 97 ? 2.381 1.247 9.781 1 80.88 97 VAL A C 1
ATOM 714 O O . VAL A 1 97 ? 1.592 2.143 10.094 1 80.88 97 VAL A O 1
ATOM 717 N N . ASN A 1 98 ? 2.059 -0.038 9.43 1 79.69 98 ASN A N 1
ATOM 718 C CA . ASN A 1 98 ? 0.628 -0.314 9.492 1 79.69 98 ASN A CA 1
ATOM 719 C C . ASN A 1 98 ? 0.353 -1.772 9.852 1 79.69 98 ASN A C 1
ATOM 721 O O . ASN A 1 98 ? 1.262 -2.605 9.82 1 79.69 98 ASN A O 1
ATOM 725 N N . THR A 1 99 ? -0.883 -1.966 10.352 1 81.94 99 THR A N 1
ATOM 726 C CA . THR A 1 99 ? -1.404 -3.307 10.594 1 81.94 99 THR A CA 1
ATOM 727 C C . THR A 1 99 ? -2.59 -3.6 9.68 1 81.94 99 THR A C 1
ATOM 729 O O . THR A 1 99 ? -3.535 -4.281 10.078 1 81.94 99 THR A O 1
ATOM 732 N N . LEU A 1 100 ? -2.598 -3.051 8.531 1 83.88 100 LEU A N 1
ATOM 733 C CA . LEU A 1 100 ? -3.748 -3.146 7.641 1 83.88 100 LEU A CA 1
ATOM 734 C C . LEU A 1 100 ? -3.928 -4.574 7.141 1 83.88 100 LEU A C 1
ATOM 736 O O . LEU A 1 100 ? -2.973 -5.203 6.68 1 83.88 100 LEU A O 1
ATOM 740 N N . GLU A 1 101 ? -5.102 -5.012 7.371 1 86.25 101 GLU A N 1
ATOM 741 C CA . GLU A 1 101 ? -5.578 -6.227 6.715 1 86.25 101 GLU A CA 1
ATOM 742 C C . GLU A 1 101 ? -6.605 -5.902 5.637 1 86.25 101 GLU A C 1
ATOM 744 O O . GLU A 1 101 ? -7.703 -5.43 5.938 1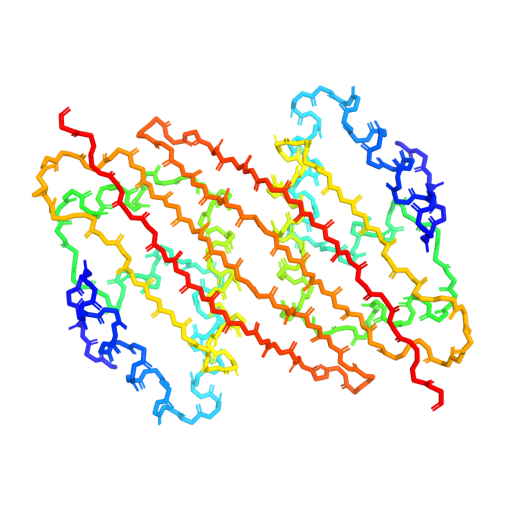 86.25 101 GLU A O 1
ATOM 749 N N . VAL A 1 102 ? -6.246 -6.086 4.426 1 88.62 102 VAL A N 1
ATOM 750 C CA . VAL A 1 102 ? -7.09 -5.707 3.297 1 88.62 102 VAL A CA 1
ATOM 751 C C . VAL A 1 102 ? -7.535 -6.957 2.541 1 88.62 102 VAL A C 1
ATOM 753 O O . VAL A 1 102 ? -6.703 -7.77 2.129 1 88.62 102 VAL A O 1
ATOM 756 N N . SER A 1 103 ? -8.789 -7.09 2.484 1 85.31 103 SER A N 1
ATOM 757 C CA . SER A 1 103 ? -9.344 -8.234 1.768 1 85.31 103 SER A CA 1
ATOM 758 C C . SER A 1 103 ? -10.57 -7.848 0.958 1 85.31 103 SER A C 1
ATOM 760 O O . SER A 1 103 ? -11.062 -6.723 1.069 1 85.31 103 SER A O 1
ATOM 762 N N . THR A 1 104 ? -10.891 -8.664 0.08 1 83.94 104 THR A N 1
ATOM 763 C CA . THR A 1 104 ? -12.125 -8.531 -0.69 1 83.94 104 THR A CA 1
ATOM 764 C C . THR A 1 104 ? -12.945 -9.82 -0.623 1 83.94 104 THR A C 1
ATOM 766 O O . THR A 1 104 ? -12.391 -10.914 -0.629 1 83.94 104 THR A O 1
ATOM 769 N N . ASP A 1 105 ? -14.242 -9.641 -0.49 1 77.56 105 ASP A N 1
ATOM 770 C CA . ASP A 1 105 ? -15.109 -10.812 -0.478 1 77.56 105 ASP A CA 1
ATOM 771 C C . ASP A 1 105 ? -15.562 -11.172 -1.891 1 77.56 105 ASP A C 1
ATOM 773 O O . ASP A 1 105 ? -15.109 -10.57 -2.867 1 77.56 105 ASP A O 1
ATOM 777 N N . SER A 1 106 ? -16.453 -12.203 -2.004 1 71.94 106 SER A N 1
ATOM 778 C CA . SER A 1 106 ? -16.844 -12.75 -3.295 1 71.94 106 SER A CA 1
ATOM 779 C C . SER A 1 106 ? -17.703 -11.766 -4.074 1 71.94 106 SER A C 1
ATOM 781 O O . SER A 1 106 ? -17.828 -11.867 -5.293 1 71.94 106 SER A O 1
ATOM 783 N N . ALA A 1 107 ? -18.328 -10.844 -3.33 1 76.19 107 ALA A N 1
ATOM 784 C CA . ALA A 1 107 ? -19.141 -9.812 -3.988 1 76.19 107 ALA A CA 1
ATOM 785 C C . ALA A 1 107 ? -18.266 -8.641 -4.422 1 76.19 107 ALA A C 1
ATOM 787 O O . ALA A 1 107 ? -18.766 -7.684 -5.027 1 76.19 107 ALA A O 1
ATOM 788 N N . GLY A 1 108 ? -16.906 -8.734 -4.047 1 78.81 108 GLY A N 1
ATOM 789 C CA . GLY A 1 108 ? -16 -7.664 -4.414 1 78.81 108 GLY A CA 1
ATOM 790 C C . GLY A 1 108 ? -15.977 -6.531 -3.404 1 78.81 108 GLY A C 1
ATOM 791 O O . GLY A 1 108 ? -15.445 -5.453 -3.684 1 78.81 108 GLY A O 1
ATOM 792 N N . THR A 1 109 ? -16.578 -6.812 -2.354 1 83.88 109 THR A N 1
ATOM 793 C CA . THR A 1 109 ? -16.625 -5.773 -1.331 1 83.88 109 THR A CA 1
ATOM 794 C C . THR A 1 109 ? -15.312 -5.703 -0.57 1 83.88 109 THR A C 1
ATOM 796 O O . THR A 1 109 ? -14.797 -6.723 -0.109 1 83.88 109 THR A O 1
ATOM 799 N N . LEU A 1 110 ? -14.742 -4.527 -0.47 1 89.31 110 LEU A N 1
ATOM 800 C CA . LEU A 1 110 ? -13.5 -4.289 0.252 1 89.31 110 LEU A CA 1
ATOM 801 C C . LEU A 1 110 ? -13.719 -4.395 1.758 1 89.31 110 LEU A C 1
ATOM 803 O O . LEU A 1 110 ? -14.648 -3.797 2.299 1 89.31 110 LEU A O 1
ATOM 807 N N . GLN A 1 111 ? -12.945 -5.23 2.322 1 87.88 111 GLN A N 1
ATOM 808 C CA . GLN A 1 111 ? -12.914 -5.367 3.775 1 87.88 111 GLN A CA 1
ATOM 809 C C . GLN A 1 111 ? -11.539 -5.02 4.336 1 87.88 111 GLN A C 1
ATOM 811 O O . GLN A 1 111 ? -10.547 -5.68 4.012 1 87.88 111 GLN A O 1
ATOM 816 N N . THR A 1 112 ? -11.555 -4.004 5.137 1 91.56 112 THR A N 1
ATOM 817 C CA . THR A 1 112 ? -10.266 -3.572 5.66 1 91.56 112 THR A CA 1
ATOM 818 C C . THR A 1 112 ? -10.352 -3.297 7.16 1 91.56 112 THR A C 1
ATOM 820 O O . THR A 1 112 ? -11.32 -2.695 7.629 1 91.56 112 THR A O 1
ATOM 823 N N . THR A 1 113 ? -9.367 -3.783 7.875 1 91.38 113 THR A N 1
ATOM 824 C CA . THR A 1 113 ? -9.203 -3.488 9.297 1 91.38 113 THR A CA 1
ATOM 825 C C . THR A 1 113 ? -7.781 -3.041 9.602 1 91.38 113 THR A C 1
ATOM 827 O O . THR A 1 113 ? -6.906 -3.102 8.734 1 91.38 113 THR A O 1
ATOM 830 N N . GLY A 1 114 ? -7.609 -2.545 10.961 1 92.38 114 GLY A N 1
ATOM 831 C CA . GLY A 1 114 ? -6.281 -2.129 11.391 1 92.38 114 GLY A CA 1
ATOM 832 C C . GLY A 1 114 ? -6.145 -0.625 11.531 1 92.38 114 GLY A C 1
ATOM 833 O O . GLY A 1 114 ? -7.133 0.075 11.766 1 92.38 114 GLY A O 1
ATOM 834 N N . SER A 1 115 ? -4.824 -0.174 11.508 1 92.88 115 SER A N 1
ATOM 835 C CA . SER A 1 115 ? -4.523 1.246 11.648 1 92.88 115 SER A CA 1
ATOM 836 C C . SER A 1 115 ? -3.275 1.629 10.859 1 92.88 115 SER A C 1
ATOM 838 O O . SER A 1 115 ? -2.484 0.763 10.477 1 92.88 115 SER A O 1
ATOM 840 N N . LEU A 1 116 ? -3.195 2.861 10.57 1 92.81 116 LEU A N 1
ATOM 841 C CA . LEU A 1 116 ? -2.074 3.432 9.828 1 92.81 116 LEU A CA 1
ATOM 842 C C . LEU A 1 116 ? -1.396 4.535 10.633 1 92.81 116 LEU A C 1
ATOM 844 O O . LEU A 1 116 ? -2.068 5.426 11.164 1 92.81 116 LEU A O 1
ATOM 848 N N . THR A 1 117 ? -0.111 4.43 10.797 1 91.56 117 THR A N 1
ATOM 849 C CA . THR A 1 117 ? 0.65 5.469 11.477 1 91.56 117 THR A CA 1
ATOM 850 C C . THR A 1 117 ? 1.8 5.961 10.602 1 91.56 117 THR A C 1
ATOM 852 O O . THR A 1 117 ? 2.633 5.164 10.164 1 91.56 117 THR A O 1
ATOM 855 N N . PHE A 1 118 ? 1.754 7.195 10.391 1 90 118 PHE A N 1
ATOM 856 C CA . PHE A 1 118 ? 2.902 7.832 9.766 1 90 118 PHE A CA 1
ATOM 857 C C . PHE A 1 118 ? 3.885 8.344 10.812 1 90 118 PHE A C 1
ATOM 859 O O . PHE A 1 118 ? 3.477 8.867 11.844 1 90 118 PHE A O 1
ATOM 866 N N . LYS A 1 119 ? 5.184 8.156 10.445 1 84.81 119 LYS A N 1
ATOM 867 C CA . LYS A 1 119 ? 6.242 8.617 11.344 1 84.81 119 LYS A CA 1
ATOM 868 C C . LYS A 1 119 ? 7.18 9.586 10.625 1 84.81 119 LYS A C 1
ATOM 870 O O . LYS A 1 119 ? 7.629 9.312 9.508 1 84.81 119 LYS A O 1
ATOM 875 N N . ILE A 1 120 ? 7.402 10.641 11.242 1 76.94 120 ILE A N 1
ATOM 876 C CA . ILE A 1 120 ? 8.43 11.578 10.789 1 76.94 120 ILE A CA 1
ATOM 877 C C . ILE A 1 120 ? 9.578 11.609 11.789 1 76.94 120 ILE A C 1
ATOM 879 O O . ILE A 1 120 ? 9.367 11.82 12.984 1 76.94 120 ILE A O 1
ATOM 883 N N . GLU A 1 121 ? 10.734 11.219 11.383 1 69.81 121 GLU A N 1
ATOM 884 C CA . GLU A 1 121 ? 11.898 11.219 12.258 1 69.81 121 GLU A CA 1
ATOM 885 C C . GLU A 1 121 ? 12.977 12.172 11.75 1 69.81 121 GLU A C 1
ATOM 887 O O . GLU A 1 121 ? 13.133 12.359 10.539 1 69.81 121 GLU A O 1
ATOM 892 N N . TYR A 1 122 ? 13.562 12.906 12.688 1 58.78 122 TYR A N 1
ATOM 893 C CA . TYR A 1 122 ? 14.625 13.875 12.406 1 58.78 122 TYR A CA 1
ATOM 894 C C . TYR A 1 122 ? 15.969 13.383 12.93 1 58.78 122 TYR A C 1
ATOM 896 O O . TYR A 1 122 ? 16.031 12.695 13.953 1 58.78 122 TYR A O 1
ATOM 904 N N . LEU A 1 123 ? 16.891 13.102 11.977 1 53.03 123 LEU A N 1
ATOM 905 C CA . LEU A 1 123 ? 18.234 12.82 12.469 1 53.03 123 LEU A CA 1
ATOM 906 C C . LEU A 1 123 ? 18.828 14.055 13.141 1 53.03 123 LEU A C 1
ATOM 908 O O . LEU A 1 123 ? 18.625 15.18 12.68 1 53.03 123 LEU A O 1
ATOM 912 N N . VAL A 1 124 ? 19.25 13.812 14.391 1 47.66 124 VAL A N 1
ATOM 913 C CA . VAL A 1 124 ? 20.031 14.797 15.117 1 47.66 124 VAL A CA 1
ATOM 914 C C . VAL A 1 124 ? 21.422 14.93 14.484 1 47.66 124 VAL A C 1
ATOM 916 O O . VAL A 1 124 ? 21.984 13.953 13.992 1 47.66 124 VAL A O 1
ATOM 919 N N . MET B 1 1 ? 11.156 -14.805 -17.234 1 81.94 1 MET B N 1
ATOM 920 C CA . MET B 1 1 ? 11.078 -15.688 -16.078 1 81.94 1 MET B CA 1
ATOM 921 C C . MET B 1 1 ? 10.008 -16.75 -16.266 1 81.94 1 MET B C 1
ATOM 923 O O . MET B 1 1 ? 9.102 -16.578 -17.094 1 81.94 1 MET B O 1
ATOM 927 N N . SER B 1 2 ? 10.109 -17.859 -15.539 1 88.75 2 SER B N 1
ATOM 928 C CA . SER B 1 2 ? 9.188 -18.984 -15.703 1 88.75 2 SER B CA 1
ATOM 929 C C . SER B 1 2 ? 7.82 -18.656 -15.102 1 88.75 2 SER B C 1
ATOM 931 O O . SER B 1 2 ? 7.723 -17.875 -14.164 1 88.75 2 SER B O 1
ATOM 933 N N . LEU B 1 3 ? 6.805 -19.234 -15.742 1 94.75 3 LEU B N 1
ATOM 934 C CA . LEU B 1 3 ? 5.48 -19.188 -15.133 1 94.75 3 LEU B CA 1
ATOM 935 C C . LEU B 1 3 ? 5.387 -20.188 -13.984 1 94.75 3 LEU B C 1
ATOM 937 O O . LEU B 1 3 ? 5.758 -21.359 -14.141 1 94.75 3 LEU B O 1
ATOM 941 N N . GLN B 1 4 ? 4.934 -19.75 -12.852 1 95.75 4 GLN B N 1
ATOM 942 C CA . GLN B 1 4 ? 4.738 -20.625 -11.695 1 95.75 4 GLN B CA 1
ATOM 943 C C . GLN B 1 4 ? 3.256 -20.797 -11.383 1 95.75 4 GLN B C 1
ATOM 945 O O . GLN B 1 4 ? 2.445 -19.922 -11.688 1 95.75 4 GLN B O 1
ATOM 950 N N . PRO B 1 5 ? 2.896 -21.984 -10.836 1 93.12 5 PRO B N 1
ATOM 951 C CA . PRO B 1 5 ? 1.51 -22.078 -10.375 1 93.12 5 PRO B CA 1
ATOM 952 C C . PRO B 1 5 ? 1.211 -21.141 -9.211 1 93.12 5 PRO B C 1
ATOM 954 O O . PRO B 1 5 ? 2.086 -20.891 -8.383 1 93.12 5 PRO B O 1
ATOM 957 N N . LEU B 1 6 ? 0.017 -20.609 -9.141 1 90.94 6 LEU B N 1
ATOM 958 C CA . LEU B 1 6 ? -0.359 -19.75 -8.023 1 90.94 6 LEU B CA 1
ATOM 959 C C . LEU B 1 6 ? -0.678 -20.578 -6.781 1 90.94 6 LEU B C 1
ATOM 961 O O . LEU B 1 6 ? -1.845 -20.719 -6.41 1 90.94 6 LEU B O 1
ATOM 965 N N . THR B 1 7 ? 0.279 -21.109 -6.195 1 88.94 7 THR B N 1
ATOM 966 C CA . THR B 1 7 ? 0.297 -21.844 -4.934 1 88.94 7 THR B CA 1
ATOM 967 C C . THR B 1 7 ? 1.378 -21.297 -4.008 1 88.94 7 THR B C 1
ATOM 969 O O . THR B 1 7 ? 2.182 -20.453 -4.41 1 88.94 7 THR B O 1
ATOM 972 N N . ALA B 1 8 ? 1.363 -21.75 -2.764 1 92.5 8 ALA B N 1
ATOM 973 C CA . ALA B 1 8 ? 2.393 -21.297 -1.827 1 92.5 8 ALA B CA 1
ATOM 974 C C . ALA B 1 8 ? 3.789 -21.609 -2.363 1 92.5 8 ALA B C 1
ATOM 976 O O . ALA B 1 8 ? 4.68 -20.75 -2.311 1 92.5 8 ALA B O 1
ATOM 977 N N . ALA B 1 9 ? 3.984 -22.781 -2.857 1 94 9 ALA B N 1
ATOM 978 C CA . ALA B 1 9 ? 5.27 -23.188 -3.422 1 94 9 ALA B CA 1
ATOM 979 C C . ALA B 1 9 ? 5.609 -22.359 -4.66 1 94 9 ALA B C 1
ATOM 981 O O . ALA B 1 9 ? 6.766 -21.984 -4.871 1 94 9 ALA B O 1
ATOM 982 N N . GLY B 1 10 ? 4.598 -22.016 -5.473 1 94.62 10 GLY B N 1
ATOM 983 C CA . GLY B 1 10 ? 4.812 -21.203 -6.66 1 94.62 10 GLY B CA 1
ATOM 984 C C . GLY B 1 10 ? 5.219 -19.781 -6.344 1 94.62 10 GLY B C 1
ATOM 985 O O . GLY B 1 10 ? 6.062 -19.203 -7.035 1 94.62 10 GLY B O 1
ATOM 986 N N . VAL B 1 11 ? 4.59 -19.234 -5.324 1 95.12 11 VAL B N 1
ATOM 987 C CA . VAL B 1 11 ? 4.941 -17.891 -4.898 1 95.12 11 VAL B CA 1
ATOM 988 C C . VAL B 1 11 ? 6.383 -17.859 -4.395 1 95.12 11 VAL B C 1
ATOM 990 O O . VAL B 1 11 ? 7.141 -16.953 -4.715 1 95.12 11 VAL B O 1
ATOM 993 N N . THR B 1 12 ? 6.754 -18.859 -3.637 1 95.69 12 THR B N 1
ATOM 994 C CA . THR B 1 12 ? 8.125 -18.953 -3.152 1 95.69 12 THR B CA 1
ATOM 995 C C . THR B 1 12 ? 9.102 -19.062 -4.32 1 95.69 12 THR B C 1
ATOM 997 O O . THR B 1 12 ? 10.133 -18.375 -4.34 1 95.69 12 THR B O 1
ATOM 1000 N N . ALA B 1 13 ? 8.812 -19.859 -5.246 1 96.62 13 ALA B N 1
ATOM 1001 C CA . ALA B 1 13 ? 9.664 -20.031 -6.422 1 96.62 13 ALA B CA 1
ATOM 1002 C C . ALA B 1 13 ? 9.781 -18.719 -7.203 1 96.62 13 ALA B C 1
ATOM 1004 O O . ALA B 1 13 ? 10.875 -18.328 -7.613 1 96.62 13 ALA B O 1
ATOM 1005 N N . LYS B 1 14 ? 8.617 -18.109 -7.438 1 97.38 14 LYS B N 1
ATOM 1006 C CA . LYS B 1 14 ? 8.609 -16.859 -8.188 1 97.38 14 LYS B CA 1
ATOM 1007 C C . LYS B 1 14 ? 9.445 -15.789 -7.488 1 97.38 14 LYS B C 1
ATOM 1009 O O . LYS B 1 14 ? 10.195 -15.055 -8.133 1 97.38 14 LYS B O 1
ATOM 1014 N N . THR B 1 15 ? 9.258 -15.68 -6.18 1 96.88 15 THR B N 1
ATOM 1015 C CA . THR B 1 15 ? 10.008 -14.672 -5.438 1 96.88 15 THR B CA 1
ATOM 1016 C C . THR B 1 15 ? 11.5 -14.977 -5.48 1 96.88 15 THR B C 1
ATOM 1018 O O . THR B 1 15 ? 12.328 -14.055 -5.535 1 96.88 15 THR B O 1
ATOM 1021 N N . THR B 1 16 ? 11.859 -16.219 -5.414 1 97.06 16 THR B N 1
ATOM 1022 C CA . THR B 1 16 ? 13.258 -16.594 -5.547 1 97.06 16 THR B CA 1
ATOM 1023 C C . THR B 1 16 ? 13.82 -16.141 -6.891 1 97.06 16 THR B C 1
ATOM 1025 O O . THR B 1 16 ? 14.93 -15.625 -6.961 1 97.06 16 THR B O 1
ATOM 1028 N N . GLU B 1 17 ? 13.078 -16.328 -7.922 1 97.69 17 GLU B N 1
ATOM 1029 C CA . GLU B 1 17 ? 13.477 -15.875 -9.25 1 97.69 17 GLU B CA 1
ATOM 1030 C C . GLU B 1 17 ? 13.633 -14.359 -9.297 1 97.69 17 GLU B C 1
ATOM 1032 O O . GLU B 1 17 ? 14.602 -13.844 -9.852 1 97.69 17 GLU B O 1
ATOM 1037 N N . LEU B 1 18 ? 12.594 -13.719 -8.797 1 97.69 18 LEU B N 1
ATOM 1038 C CA . LEU B 1 18 ? 12.594 -12.266 -8.773 1 97.69 18 LEU B CA 1
ATOM 1039 C C . LEU B 1 18 ? 13.844 -11.734 -8.078 1 97.69 18 LEU B C 1
ATOM 1041 O O . LEU B 1 18 ? 14.508 -10.828 -8.578 1 97.69 18 LEU B O 1
ATOM 1045 N N . TYR B 1 19 ? 14.242 -12.328 -6.945 1 97.75 19 TYR B N 1
ATOM 1046 C CA . TYR B 1 19 ? 15.281 -11.766 -6.082 1 97.75 19 TYR B CA 1
ATOM 1047 C C . TYR B 1 19 ? 16.672 -12.172 -6.562 1 97.75 19 TYR B C 1
ATOM 1049 O O . TYR B 1 19 ? 17.672 -11.688 -6.043 1 97.75 19 TYR B O 1
ATOM 1057 N N . ALA B 1 20 ? 16.703 -12.953 -7.559 1 97.44 20 ALA B N 1
ATOM 1058 C CA . ALA B 1 20 ? 17.969 -13.273 -8.227 1 97.44 20 ALA B CA 1
ATOM 1059 C C . ALA B 1 20 ? 18.281 -12.266 -9.328 1 97.44 20 ALA B C 1
ATOM 1061 O O . ALA B 1 20 ? 19.391 -12.227 -9.844 1 97.44 20 ALA B O 1
ATOM 1062 N N . LEU B 1 21 ? 17.328 -11.43 -9.672 1 97.31 21 LEU B N 1
ATOM 1063 C CA . LEU B 1 21 ? 17.5 -10.43 -10.727 1 97.31 21 LEU B CA 1
ATOM 1064 C C . LEU B 1 21 ? 18.438 -9.32 -10.266 1 97.31 21 LEU B C 1
ATOM 1066 O O . LEU B 1 21 ? 18.625 -9.117 -9.062 1 97.31 21 LEU B O 1
ATOM 1070 N N . SER B 1 22 ? 19.016 -8.609 -11.273 1 97.38 22 SER B N 1
ATOM 1071 C CA . SER B 1 22 ? 19.734 -7.375 -10.945 1 97.38 22 SER B CA 1
ATOM 1072 C C . SER B 1 22 ? 18.781 -6.316 -10.391 1 97.38 22 SER B C 1
ATOM 1074 O O . SER B 1 22 ? 17.562 -6.395 -10.586 1 97.38 22 SER B O 1
ATOM 1076 N N . ASN B 1 23 ? 19.312 -5.293 -9.758 1 96.06 23 ASN B N 1
ATOM 1077 C CA . ASN B 1 23 ? 18.484 -4.227 -9.188 1 96.06 23 ASN B CA 1
ATOM 1078 C C . ASN B 1 23 ? 17.625 -3.549 -10.242 1 96.06 23 ASN B C 1
ATOM 1080 O O . ASN B 1 23 ? 16.469 -3.232 -9.992 1 96.06 23 ASN B O 1
ATOM 1084 N N . SER B 1 24 ? 18.172 -3.359 -11.391 1 96.56 24 SER B N 1
ATOM 1085 C CA . SER B 1 24 ? 17.438 -2.672 -12.445 1 96.56 24 SER B CA 1
ATOM 1086 C C . SER B 1 24 ? 16.266 -3.516 -12.953 1 96.56 24 SER B C 1
ATOM 1088 O O . SER B 1 24 ? 15.164 -3.002 -13.156 1 96.56 24 SER B O 1
ATOM 1090 N N . LEU B 1 25 ? 16.531 -4.793 -13.133 1 97.5 25 LEU B N 1
ATOM 1091 C CA . LEU B 1 25 ? 15.477 -5.676 -13.617 1 97.5 25 LEU B CA 1
ATOM 1092 C C . LEU B 1 25 ? 14.398 -5.871 -12.547 1 97.5 25 LEU B C 1
ATOM 1094 O O . LEU B 1 25 ? 13.211 -5.949 -12.867 1 97.5 25 LEU B O 1
ATOM 1098 N N . LEU B 1 26 ? 14.852 -5.965 -11.328 1 97.62 26 LEU B N 1
ATOM 1099 C CA . LEU B 1 26 ? 13.898 -6.094 -10.227 1 97.62 26 LEU B CA 1
ATOM 1100 C C . LEU B 1 26 ? 13.039 -4.844 -10.109 1 97.62 26 LEU B C 1
ATOM 1102 O O . LEU B 1 26 ? 11.836 -4.938 -9.859 1 97.62 26 LEU B O 1
ATOM 1106 N N . ALA B 1 27 ? 13.625 -3.688 -10.281 1 96.44 27 ALA B N 1
ATOM 1107 C CA . ALA B 1 27 ? 12.875 -2.436 -10.242 1 96.44 27 ALA B CA 1
ATOM 1108 C C . ALA B 1 27 ? 11.812 -2.398 -11.336 1 96.44 27 ALA B C 1
ATOM 1110 O O . ALA B 1 27 ? 10.711 -1.895 -11.117 1 96.44 27 ALA B O 1
ATOM 1111 N N . ALA B 1 28 ? 12.125 -2.965 -12.461 1 97.38 28 ALA B N 1
ATOM 1112 C CA . ALA B 1 28 ? 11.156 -3.023 -13.555 1 97.38 28 ALA B CA 1
ATOM 1113 C C . ALA B 1 28 ? 9.969 -3.9 -13.18 1 97.38 28 ALA B C 1
ATOM 1115 O O . ALA B 1 28 ? 8.82 -3.564 -13.492 1 97.38 28 ALA B O 1
ATOM 1116 N N . GLN B 1 29 ? 10.266 -5.027 -12.531 1 97.94 29 GLN B N 1
ATOM 1117 C CA . GLN B 1 29 ? 9.195 -5.902 -12.062 1 97.94 29 GLN B CA 1
ATOM 1118 C C . GLN B 1 29 ? 8.352 -5.215 -11 1 97.94 29 GLN B C 1
ATOM 1120 O O . GLN B 1 29 ? 7.125 -5.34 -10.992 1 97.94 29 GLN B O 1
ATOM 1125 N N . ALA B 1 30 ? 9.023 -4.469 -10.156 1 97.88 30 ALA B N 1
ATOM 1126 C CA . ALA B 1 30 ? 8.328 -3.719 -9.109 1 97.88 30 ALA B CA 1
ATOM 1127 C C . ALA B 1 30 ? 7.406 -2.662 -9.719 1 97.88 30 ALA B C 1
ATOM 1129 O O . ALA B 1 30 ? 6.277 -2.482 -9.258 1 97.88 30 ALA B O 1
ATOM 1130 N N . ASP B 1 31 ? 7.82 -2.033 -10.727 1 97.44 31 ASP B N 1
ATOM 1131 C CA . ASP B 1 31 ? 7 -1.038 -11.414 1 97.44 31 ASP B CA 1
ATOM 1132 C C . ASP B 1 31 ? 5.809 -1.693 -12.109 1 97.44 31 ASP B C 1
ATOM 1134 O O . ASP B 1 31 ? 4.699 -1.152 -12.094 1 97.44 31 ASP B O 1
ATOM 1138 N N . ALA B 1 32 ? 6.109 -2.807 -12.703 1 97.38 32 ALA B N 1
ATOM 1139 C CA . ALA B 1 32 ? 5.062 -3.506 -13.445 1 97.38 32 ALA B CA 1
ATOM 1140 C C . ALA B 1 32 ? 3.936 -3.949 -12.516 1 97.38 32 ALA B C 1
ATOM 1142 O O . ALA B 1 32 ? 2.76 -3.73 -12.812 1 97.38 32 ALA B O 1
ATOM 1143 N N . VAL B 1 33 ? 4.293 -4.555 -11.422 1 97.25 33 VAL B N 1
ATOM 1144 C CA . VAL B 1 33 ? 3.275 -5.066 -10.508 1 97.25 33 VAL B CA 1
ATOM 1145 C C . VAL B 1 33 ? 2.518 -3.9 -9.875 1 97.25 33 VAL B C 1
ATOM 1147 O O . VAL B 1 33 ? 1.32 -4.008 -9.602 1 97.25 33 VAL B O 1
ATOM 1150 N N . GLN B 1 34 ? 3.191 -2.801 -9.586 1 96.12 34 GLN B N 1
ATOM 1151 C CA . GLN B 1 34 ? 2.545 -1.614 -9.031 1 96.12 34 GLN B CA 1
ATOM 1152 C C . GLN B 1 34 ? 1.563 -1.009 -10.031 1 96.12 34 GLN B C 1
ATOM 1154 O O . GLN B 1 34 ? 0.491 -0.539 -9.648 1 96.12 34 GLN B O 1
ATOM 1159 N N . SER B 1 35 ? 1.92 -0.99 -11.266 1 95.44 35 SER B N 1
ATOM 1160 C CA . SER B 1 35 ? 1.108 -0.383 -12.32 1 95.44 35 SER B CA 1
ATOM 1161 C C . SER B 1 35 ? -0.164 -1.187 -12.562 1 95.44 35 SER B C 1
ATOM 1163 O O . SER B 1 35 ? -1.231 -0.614 -12.797 1 95.44 35 SER B O 1
ATOM 1165 N N . ASP B 1 36 ? 0.032 -2.463 -12.617 1 96.12 36 ASP B N 1
ATOM 1166 C CA . ASP B 1 36 ? -1.098 -3.348 -12.891 1 96.12 36 ASP B CA 1
ATOM 1167 C C . ASP B 1 36 ? -0.88 -4.727 -12.273 1 96.12 36 ASP B C 1
ATOM 1169 O O . ASP B 1 36 ? -0.375 -5.637 -12.93 1 96.12 36 ASP B O 1
ATOM 1173 N N . PHE B 1 37 ? -1.419 -4.879 -11.047 1 95.81 37 PHE B N 1
ATOM 1174 C CA . PHE B 1 37 ? -1.216 -6.098 -10.273 1 95.81 37 PHE B CA 1
ATOM 1175 C C . PHE B 1 37 ? -1.833 -7.297 -10.984 1 95.81 37 PHE B C 1
ATOM 1177 O O . PHE B 1 37 ? -1.195 -8.344 -11.109 1 95.81 37 PHE B O 1
ATOM 1184 N N . ALA B 1 38 ? -3.023 -7.141 -11.5 1 94.12 38 ALA B N 1
ATOM 1185 C CA . ALA B 1 38 ? -3.729 -8.258 -12.125 1 94.12 38 ALA B CA 1
ATOM 1186 C C . ALA B 1 38 ? -2.984 -8.75 -13.359 1 94.12 38 ALA B C 1
ATOM 1188 O O . ALA B 1 38 ? -2.779 -9.961 -13.523 1 94.12 38 ALA B O 1
ATOM 1189 N N . THR B 1 39 ? -2.572 -7.84 -14.18 1 95.88 39 THR B N 1
ATOM 1190 C CA . THR B 1 39 ? -1.831 -8.203 -15.383 1 95.88 39 THR B CA 1
ATOM 1191 C C . THR B 1 39 ? -0.504 -8.867 -15.023 1 95.88 39 THR B C 1
ATOM 1193 O O . THR B 1 39 ? -0.1 -9.844 -15.648 1 95.88 39 THR B O 1
ATOM 1196 N N . TRP B 1 40 ? 0.14 -8.344 -14.023 1 97.38 40 TRP B N 1
ATOM 1197 C CA . TRP B 1 40 ? 1.411 -8.922 -13.594 1 97.38 40 TRP B CA 1
ATOM 1198 C C . TRP B 1 40 ? 1.224 -10.359 -13.109 1 97.38 40 TRP B C 1
ATOM 1200 O O . TRP B 1 40 ? 2.016 -11.242 -13.445 1 97.38 40 TRP B O 1
ATOM 1210 N N . ILE B 1 41 ? 0.19 -10.586 -12.312 1 95.75 41 ILE B N 1
ATOM 1211 C CA . ILE B 1 41 ? -0.094 -11.922 -11.805 1 95.75 41 ILE B CA 1
ATOM 1212 C C . ILE B 1 41 ? -0.323 -12.875 -12.977 1 95.75 41 ILE B C 1
ATOM 1214 O O . ILE B 1 41 ? 0.262 -13.961 -13.023 1 95.75 41 ILE B O 1
ATOM 1218 N N . LYS B 1 42 ? -1.077 -12.461 -13.883 1 94.38 42 LYS B N 1
ATOM 1219 C CA . LYS B 1 42 ? -1.406 -13.297 -15.031 1 94.38 42 LYS B CA 1
ATOM 1220 C C . LYS B 1 42 ? -0.164 -13.594 -15.867 1 94.38 42 LYS B C 1
ATOM 1222 O O . LYS B 1 42 ? -0.081 -14.641 -16.516 1 94.38 42 LYS B O 1
ATOM 1227 N N . GLY B 1 43 ? 0.749 -12.734 -15.828 1 96 43 GLY B N 1
ATOM 1228 C CA . GLY B 1 43 ? 1.963 -12.906 -16.609 1 96 43 GLY B CA 1
ATOM 1229 C C . GLY B 1 43 ? 3.023 -13.727 -15.898 1 96 43 GLY B C 1
ATOM 1230 O O . GLY B 1 43 ? 3.994 -14.164 -16.516 1 96 43 GLY B O 1
ATOM 1231 N N . ASN B 1 44 ? 2.861 -14 -14.625 1 96.81 44 ASN B N 1
ATOM 1232 C CA . ASN B 1 44 ? 3.928 -14.641 -13.859 1 96.81 44 ASN B CA 1
ATOM 1233 C C . ASN B 1 44 ? 3.457 -15.93 -13.211 1 96.81 44 ASN B C 1
ATOM 1235 O O . ASN B 1 44 ? 4.27 -16.719 -12.727 1 96.81 44 ASN B O 1
ATOM 1239 N N . PHE B 1 45 ? 2.123 -16.109 -13.234 1 95.5 45 PHE B N 1
ATOM 1240 C CA . PHE B 1 45 ? 1.575 -17.312 -12.625 1 95.5 45 PHE B CA 1
ATOM 1241 C C . PHE B 1 45 ? 0.601 -18.016 -13.57 1 95.5 45 PHE B C 1
ATOM 1243 O O . PHE B 1 45 ? -0.129 -17.344 -14.312 1 95.5 45 PHE B O 1
ATOM 1250 N N . THR B 1 46 ? 0.608 -19.328 -13.539 1 95 46 THR B N 1
ATOM 1251 C CA . THR B 1 46 ? -0.472 -20.109 -14.141 1 95 46 THR B CA 1
ATOM 1252 C C . THR B 1 46 ? -1.691 -20.141 -13.227 1 95 46 THR B C 1
ATOM 1254 O O . THR B 1 46 ? -1.593 -20.562 -12.07 1 95 46 THR B O 1
ATOM 1257 N N . LEU B 1 47 ? -2.766 -19.734 -13.766 1 89.94 47 LEU B N 1
ATOM 1258 C CA . LEU B 1 47 ? -3.984 -19.641 -12.969 1 89.94 47 LEU B CA 1
ATOM 1259 C C . LEU B 1 47 ? -5.012 -20.672 -13.422 1 89.94 47 LEU B C 1
ATOM 1261 O O . LEU B 1 47 ? -5.16 -20.922 -14.617 1 89.94 47 LEU B O 1
ATOM 1265 N N . SER B 1 48 ? -5.664 -21.219 -12.422 1 84.75 48 SER B N 1
ATOM 1266 C CA . SER B 1 48 ? -6.871 -21.969 -12.766 1 84.75 48 SER B CA 1
ATOM 1267 C C . SER B 1 48 ? -7.98 -21.031 -13.25 1 84.75 48 SER B C 1
ATOM 1269 O O . SER B 1 48 ? -7.895 -19.828 -13.078 1 84.75 48 SER B O 1
ATOM 1271 N N . THR B 1 49 ? -9 -21.578 -13.859 1 85.88 49 THR B N 1
ATOM 1272 C CA . THR B 1 49 ? -10.117 -20.781 -14.336 1 85.88 49 THR B CA 1
ATOM 1273 C C . THR B 1 49 ? -10.758 -20 -13.188 1 85.88 49 THR B C 1
ATOM 1275 O O . THR B 1 49 ? -10.969 -18.797 -13.289 1 85.88 49 THR B O 1
ATOM 1278 N N . PRO B 1 50 ? -11.023 -20.641 -12.016 1 80.25 50 PRO B N 1
ATOM 1279 C CA . PRO B 1 50 ? -11.609 -19.891 -10.898 1 80.25 50 PRO B CA 1
ATOM 1280 C C . PRO B 1 50 ? -10.688 -18.781 -10.398 1 80.25 50 PRO B C 1
ATOM 1282 O O . PRO B 1 50 ? -11.164 -17.703 -10.023 1 80.25 50 PRO B O 1
ATOM 1285 N N . GLN B 1 51 ? -9.422 -19.016 -10.391 1 81.12 51 GLN B N 1
ATOM 1286 C CA . GLN B 1 51 ? -8.453 -18.016 -9.961 1 81.12 51 GLN B CA 1
ATOM 1287 C C . GLN B 1 51 ? -8.438 -16.828 -10.922 1 81.12 51 GLN B C 1
ATOM 1289 O O . GLN B 1 51 ? -8.414 -15.664 -10.492 1 81.12 51 GLN B O 1
ATOM 1294 N N . SER B 1 52 ? -8.453 -17.141 -12.164 1 84.81 52 SER B N 1
ATOM 1295 C CA . SER B 1 52 ? -8.461 -16.094 -13.188 1 84.81 52 SER B CA 1
ATOM 1296 C C . SER B 1 52 ? -9.727 -15.25 -13.102 1 84.81 52 SER B C 1
ATOM 1298 O O . SER B 1 52 ? -9.656 -14.023 -13.195 1 84.81 52 SER B O 1
ATOM 1300 N N . ASP B 1 53 ? -10.805 -15.891 -12.945 1 83.06 53 ASP B N 1
ATOM 1301 C CA . ASP B 1 53 ? -12.086 -15.195 -12.828 1 83.06 53 ASP B CA 1
ATOM 1302 C C . ASP B 1 53 ? -12.109 -14.281 -11.602 1 83.06 53 ASP B C 1
ATOM 1304 O O . ASP B 1 53 ? -12.594 -13.156 -11.672 1 83.06 53 ASP B O 1
ATOM 1308 N N . PHE B 1 54 ? -11.609 -14.836 -10.586 1 80.88 54 PHE B N 1
ATOM 1309 C CA . PHE B 1 54 ? -11.57 -14.062 -9.352 1 80.88 54 PHE B CA 1
ATOM 1310 C C . PHE B 1 54 ? -10.695 -12.82 -9.516 1 80.88 54 PHE B C 1
ATOM 1312 O O . PHE B 1 54 ? -11.094 -11.719 -9.133 1 80.88 54 PHE B O 1
ATOM 1319 N N . LEU B 1 55 ? -9.539 -13.008 -10.07 1 85.56 55 LEU B N 1
ATOM 1320 C CA . LEU B 1 55 ? -8.609 -11.906 -10.297 1 85.56 55 LEU B CA 1
ATOM 1321 C C . LEU B 1 55 ? -9.234 -10.836 -11.188 1 85.56 55 LEU B C 1
ATOM 1323 O O . LEU B 1 55 ? -9.094 -9.641 -10.922 1 85.56 55 LEU B O 1
ATOM 1327 N N . THR B 1 56 ? -9.93 -11.234 -12.188 1 83.88 56 THR B N 1
ATOM 1328 C CA . THR B 1 56 ? -10.555 -10.32 -13.133 1 83.88 56 THR B CA 1
ATOM 1329 C C . THR B 1 56 ? -11.68 -9.539 -12.469 1 83.88 56 THR B C 1
ATOM 1331 O O . THR B 1 56 ? -11.93 -8.375 -12.812 1 83.88 56 THR B O 1
ATOM 1334 N N . GLY B 1 57 ? -12.305 -10.156 -11.461 1 83.44 57 GLY B N 1
ATOM 1335 C CA . GLY B 1 57 ? -13.43 -9.531 -10.789 1 83.44 57 GLY B CA 1
ATOM 1336 C C . GLY B 1 57 ? -13.055 -8.867 -9.477 1 83.44 57 GLY B C 1
ATOM 1337 O O . GLY B 1 57 ? -13.914 -8.359 -8.758 1 83.44 57 GLY B O 1
ATOM 1338 N N . MET B 1 58 ? -11.852 -8.812 -9.195 1 86.06 58 MET B N 1
ATOM 1339 C CA . MET B 1 58 ? -11.422 -8.32 -7.891 1 86.06 58 MET B CA 1
ATOM 1340 C C . MET B 1 58 ? -11.594 -6.809 -7.797 1 86.06 58 MET B C 1
ATOM 1342 O O . MET B 1 58 ? -11.5 -6.105 -8.805 1 86.06 58 MET B O 1
ATOM 1346 N N . ASN B 1 59 ? -11.789 -6.324 -6.621 1 90.94 59 ASN B N 1
ATOM 1347 C CA . ASN B 1 59 ? -11.953 -4.906 -6.32 1 90.94 59 ASN B CA 1
ATOM 1348 C C . ASN B 1 59 ? -10.727 -4.102 -6.758 1 90.94 59 ASN B C 1
ATOM 1350 O O . ASN B 1 59 ? -9.602 -4.434 -6.395 1 90.94 59 ASN B O 1
ATOM 1354 N N . ALA B 1 60 ? -10.945 -3.047 -7.512 1 91.56 60 ALA B N 1
ATOM 1355 C CA . ALA B 1 60 ? -9.859 -2.268 -8.109 1 91.56 60 ALA B CA 1
ATOM 1356 C C . ALA B 1 60 ? -8.977 -1.638 -7.035 1 91.56 60 ALA B C 1
ATOM 1358 O O . ALA B 1 60 ? -7.762 -1.53 -7.207 1 91.56 60 ALA B O 1
ATOM 1359 N N . THR B 1 61 ? -9.609 -1.203 -5.977 1 92.44 61 THR B N 1
ATOM 1360 C CA . THR B 1 61 ? -8.852 -0.595 -4.891 1 92.44 61 THR B CA 1
ATOM 1361 C C . THR B 1 61 ? -7.914 -1.615 -4.246 1 92.44 61 THR B C 1
ATOM 1363 O O . THR B 1 61 ? -6.75 -1.312 -3.971 1 92.44 61 THR B O 1
ATOM 1366 N N . ALA B 1 62 ? -8.406 -2.764 -4.066 1 92.56 62 ALA B N 1
ATOM 1367 C CA . ALA B 1 62 ? -7.582 -3.824 -3.488 1 92.56 62 ALA B CA 1
ATOM 1368 C C . ALA B 1 62 ? -6.414 -4.172 -4.402 1 92.56 62 ALA B C 1
ATOM 1370 O O . ALA B 1 62 ? -5.281 -4.34 -3.938 1 92.56 62 ALA B O 1
ATOM 1371 N N . LEU B 1 63 ? -6.688 -4.242 -5.652 1 93.44 63 LEU B N 1
ATOM 1372 C CA . LEU B 1 63 ? -5.637 -4.57 -6.605 1 93.44 63 LEU B CA 1
ATOM 1373 C C . LEU B 1 63 ? -4.52 -3.533 -6.562 1 93.44 63 LEU B C 1
ATOM 1375 O O . LEU B 1 63 ? -3.338 -3.883 -6.602 1 93.44 63 LEU B O 1
ATOM 1379 N N . LYS B 1 64 ? -4.895 -2.275 -6.551 1 94.06 64 LYS B N 1
ATOM 1380 C CA . LYS B 1 64 ? -3.906 -1.204 -6.473 1 94.06 64 LYS B CA 1
ATOM 1381 C C . LYS B 1 64 ? -3.098 -1.296 -5.18 1 94.06 64 LYS B C 1
ATOM 1383 O O . LYS B 1 64 ? -1.884 -1.086 -5.188 1 94.06 64 LYS B O 1
ATOM 1388 N N . TYR B 1 65 ? -3.783 -1.635 -4.105 1 94.62 65 TYR B N 1
ATOM 1389 C CA . TYR B 1 65 ? -3.117 -1.793 -2.818 1 94.62 65 TYR B CA 1
ATOM 1390 C C . TYR B 1 65 ? -2.123 -2.947 -2.857 1 94.62 65 TYR B C 1
ATOM 1392 O O . TYR B 1 65 ? -0.982 -2.809 -2.41 1 94.62 65 TYR B O 1
ATOM 1400 N N . TYR B 1 66 ? -2.535 -4.055 -3.373 1 94.56 66 TYR B N 1
ATOM 1401 C CA . TYR B 1 66 ? -1.663 -5.223 -3.463 1 94.56 66 TYR B CA 1
ATOM 1402 C C . TYR B 1 66 ? -0.451 -4.93 -4.34 1 94.56 66 TYR B C 1
ATOM 1404 O O . TYR B 1 66 ? 0.67 -5.328 -4.012 1 94.56 66 TYR B O 1
ATOM 1412 N N . GLY B 1 67 ? -0.686 -4.27 -5.422 1 96.38 67 GLY B N 1
ATOM 1413 C CA . GLY B 1 67 ? 0.416 -3.902 -6.297 1 96.38 67 GLY B CA 1
ATOM 1414 C C . GLY B 1 67 ? 1.457 -3.035 -5.617 1 96.38 67 GLY B C 1
ATOM 1415 O O . GLY B 1 67 ? 2.658 -3.26 -5.773 1 96.38 67 GLY B O 1
ATOM 1416 N N . ALA B 1 68 ? 0.972 -2.045 -4.938 1 95.69 68 ALA B N 1
ATOM 1417 C CA . ALA B 1 68 ? 1.877 -1.153 -4.215 1 95.69 68 ALA B CA 1
ATOM 1418 C C . ALA B 1 68 ? 2.67 -1.917 -3.16 1 95.69 68 ALA B C 1
ATOM 1420 O O . ALA B 1 68 ? 3.869 -1.683 -2.986 1 95.69 68 ALA B O 1
ATOM 1421 N N . GLN B 1 69 ? 2.029 -2.828 -2.432 1 94.94 69 GLN B N 1
ATOM 1422 C CA . GLN B 1 69 ? 2.703 -3.648 -1.431 1 94.94 69 GLN B CA 1
ATOM 1423 C C . GLN B 1 69 ? 3.797 -4.504 -2.064 1 94.94 69 GLN B C 1
ATOM 1425 O O . GLN B 1 69 ? 4.922 -4.551 -1.564 1 94.94 69 GLN B O 1
ATOM 1430 N N . CYS B 1 70 ? 3.457 -5.109 -3.113 1 96.81 70 CYS B N 1
ATOM 1431 C CA . CYS B 1 70 ? 4.422 -5.98 -3.777 1 96.81 70 CYS B CA 1
ATOM 1432 C C . CYS B 1 70 ? 5.598 -5.176 -4.316 1 96.81 70 CYS B C 1
ATOM 1434 O O . CYS B 1 70 ? 6.742 -5.633 -4.27 1 96.81 70 CYS B O 1
ATOM 1436 N N . SER B 1 71 ? 5.27 -4.008 -4.84 1 97.38 71 SER B N 1
ATOM 1437 C CA . SER B 1 71 ? 6.316 -3.16 -5.406 1 97.38 71 SER B CA 1
ATOM 1438 C C . SER B 1 71 ? 7.395 -2.846 -4.375 1 97.38 71 SER B C 1
ATOM 1440 O O . SER B 1 71 ? 8.586 -3.018 -4.641 1 97.38 71 SER B O 1
ATOM 1442 N N . VAL B 1 72 ? 6.973 -2.438 -3.172 1 95.62 72 VAL B N 1
ATOM 1443 C CA . VAL B 1 72 ? 7.945 -2.092 -2.139 1 95.62 72 VAL B CA 1
ATOM 1444 C C . VAL B 1 72 ? 8.641 -3.355 -1.64 1 95.62 72 VAL B C 1
ATOM 1446 O O . VAL B 1 72 ? 9.836 -3.332 -1.328 1 95.62 72 VAL B O 1
ATOM 1449 N N . ALA B 1 73 ? 7.953 -4.422 -1.535 1 96 73 ALA B N 1
ATOM 1450 C CA . ALA B 1 73 ? 8.547 -5.68 -1.098 1 96 73 ALA B CA 1
ATOM 1451 C C . ALA B 1 73 ? 9.609 -6.156 -2.084 1 96 73 ALA B C 1
ATOM 1453 O O . ALA B 1 73 ? 10.688 -6.605 -1.68 1 96 73 ALA B O 1
ATOM 1454 N N . PHE B 1 74 ? 9.305 -6.059 -3.393 1 97.62 74 PHE B N 1
ATOM 1455 C CA . PHE B 1 74 ? 10.266 -6.457 -4.418 1 97.62 74 PHE B CA 1
ATOM 1456 C C . PHE B 1 74 ? 11.547 -5.652 -4.293 1 97.62 74 PHE B C 1
ATOM 1458 O O . PHE B 1 74 ? 12.641 -6.219 -4.254 1 97.62 74 PHE B O 1
ATOM 1465 N N . ARG B 1 75 ? 11.375 -4.395 -4.203 1 95.94 75 ARG B N 1
ATOM 1466 C CA . ARG B 1 75 ? 12.516 -3.492 -4.242 1 95.94 75 ARG B CA 1
ATOM 1467 C C . ARG B 1 75 ? 13.445 -3.734 -3.055 1 95.94 75 ARG B C 1
ATOM 1469 O O . ARG B 1 75 ? 14.641 -3.449 -3.129 1 95.94 75 ARG B O 1
ATOM 1476 N N . SER B 1 76 ? 12.93 -4.301 -2.012 1 94.44 76 SER B N 1
ATOM 1477 C CA . SER B 1 76 ? 13.703 -4.543 -0.803 1 94.44 76 SER B CA 1
ATOM 1478 C C . SER B 1 76 ? 13.914 -6.035 -0.57 1 94.44 76 SER B C 1
ATOM 1480 O O . SER B 1 76 ? 14.414 -6.441 0.481 1 94.44 76 SER B O 1
ATOM 1482 N N . ARG B 1 77 ? 13.484 -6.828 -1.52 1 96.94 77 ARG B N 1
ATOM 1483 C CA . ARG B 1 77 ? 13.633 -8.281 -1.488 1 96.94 77 ARG B CA 1
ATOM 1484 C C . ARG B 1 77 ? 13.102 -8.859 -0.182 1 96.94 77 ARG B C 1
ATOM 1486 O O . ARG B 1 77 ? 13.773 -9.656 0.472 1 96.94 77 ARG B O 1
ATOM 1493 N N . LEU B 1 78 ? 11.984 -8.422 0.146 1 96.38 78 LEU B N 1
ATOM 1494 C CA . LEU B 1 78 ? 11.336 -8.875 1.374 1 96.38 78 LEU B CA 1
ATOM 1495 C C . LEU B 1 78 ? 10.633 -10.211 1.158 1 96.38 78 LEU B C 1
ATOM 1497 O O . LEU B 1 78 ? 10.352 -10.594 0.02 1 96.38 78 LEU B O 1
ATOM 1501 N N . THR B 1 79 ? 10.305 -10.859 2.248 1 96.38 79 THR B N 1
ATOM 1502 C CA . THR B 1 79 ? 9.578 -12.125 2.188 1 96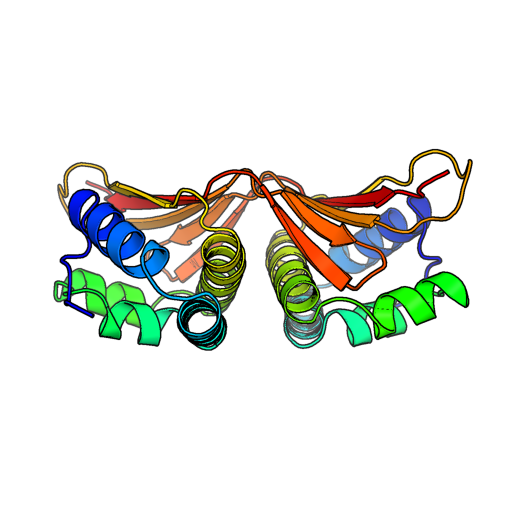.38 79 THR B CA 1
ATOM 1503 C C . THR B 1 79 ? 8.133 -11.891 1.774 1 96.38 79 THR B C 1
ATOM 1505 O O . THR B 1 79 ? 7.449 -11.031 2.332 1 96.38 79 THR B O 1
ATOM 1508 N N . ILE B 1 80 ? 7.668 -12.586 0.837 1 95.75 80 ILE B N 1
ATOM 1509 C CA . ILE B 1 80 ? 6.273 -12.648 0.406 1 95.75 80 ILE B CA 1
ATOM 1510 C C . ILE B 1 80 ? 5.785 -14.094 0.439 1 95.75 80 ILE B C 1
ATOM 1512 O O . ILE B 1 80 ? 6.449 -14.992 -0.081 1 95.75 80 ILE B O 1
ATOM 1516 N N . SER B 1 81 ? 4.688 -14.32 1.04 1 94.75 81 SER B N 1
ATOM 1517 C CA . SER B 1 81 ? 4.156 -15.672 1.145 1 94.75 81 SER B CA 1
ATOM 1518 C C . SER B 1 81 ? 2.674 -15.719 0.79 1 94.75 81 SER B C 1
ATOM 1520 O O . SER B 1 81 ? 1.989 -14.688 0.838 1 94.75 81 SER B O 1
ATOM 1522 N N . LEU B 1 82 ? 2.268 -16.844 0.391 1 91.44 82 LEU B N 1
ATOM 1523 C CA . LEU B 1 82 ? 0.859 -17.125 0.155 1 91.44 82 LEU B CA 1
ATOM 1524 C C . LEU B 1 82 ? 0.355 -18.188 1.123 1 91.44 82 LEU B C 1
ATOM 1526 O O . LEU B 1 82 ? 0.934 -19.281 1.215 1 91.44 82 LEU B O 1
ATOM 1530 N N . SER B 1 83 ? -0.589 -17.766 1.886 1 86.69 83 SER B N 1
ATOM 1531 C CA . SER B 1 83 ? -1.274 -18.719 2.764 1 86.69 83 SER B CA 1
ATOM 1532 C C . SER B 1 83 ? -2.604 -19.172 2.164 1 86.69 83 SER B C 1
ATOM 1534 O O . SER B 1 83 ? -3.506 -18.344 1.963 1 86.69 83 SER B O 1
ATOM 1536 N N . THR B 1 84 ? -2.709 -20.266 1.699 1 77.19 84 THR B N 1
ATOM 1537 C CA . THR B 1 84 ? -3.93 -20.812 1.117 1 77.19 84 THR B CA 1
ATOM 1538 C C . THR B 1 84 ? -4.383 -22.047 1.881 1 77.19 84 THR B C 1
ATOM 1540 O O . THR B 1 84 ? -3.588 -22.953 2.119 1 77.19 84 THR B O 1
ATOM 1543 N N . PRO B 1 85 ? -5.574 -21.781 2.58 1 60.03 85 PRO B N 1
ATOM 1544 C CA . PRO B 1 85 ? -6.051 -23.047 3.145 1 60.03 85 PRO B CA 1
ATOM 1545 C C . PRO B 1 85 ? -6.234 -24.141 2.086 1 60.03 85 PRO B C 1
ATOM 1547 O O . PRO B 1 85 ? -6.324 -23.828 0.894 1 60.03 85 PRO B O 1
ATOM 1550 N N . THR B 1 86 ? -5.914 -25.328 2.338 1 55.69 86 THR B N 1
ATOM 1551 C CA . THR B 1 86 ? -6.195 -26.438 1.438 1 55.69 86 THR B CA 1
ATOM 1552 C C . THR B 1 86 ? -7.523 -26.219 0.716 1 55.69 86 THR B C 1
ATOM 1554 O O . THR B 1 86 ? -8.539 -25.938 1.35 1 55.69 86 THR B O 1
ATOM 1557 N N . PRO B 1 87 ? -7.316 -25.938 -0.641 1 54.84 87 PRO B N 1
ATOM 1558 C CA . PRO B 1 87 ? -8.375 -25.641 -1.609 1 54.84 87 PRO B CA 1
ATOM 1559 C C . PRO B 1 87 ? -9.648 -26.438 -1.346 1 54.84 87 PRO B C 1
ATOM 1561 O O . PRO B 1 87 ? -9.617 -27.672 -1.3 1 54.84 87 PRO B O 1
ATOM 1564 N N . VAL B 1 88 ? -10.297 -26.5 -0.194 1 53.12 88 VAL B N 1
ATOM 1565 C CA . VAL B 1 88 ? -11.57 -27.172 -0.373 1 53.12 88 VAL B CA 1
ATOM 1566 C C . VAL B 1 88 ? -12.664 -26.156 -0.673 1 53.12 88 VAL B C 1
ATOM 1568 O O . VAL B 1 88 ? -12.836 -25.188 0.065 1 53.12 88 VAL B O 1
ATOM 1571 N N . GLY B 1 89 ? -13.086 -26.016 -1.998 1 57.25 89 GLY B N 1
ATOM 1572 C CA . GLY B 1 89 ? -14.281 -25.281 -2.379 1 57.25 89 GLY B CA 1
ATOM 1573 C C . GLY B 1 89 ? -13.984 -23.969 -3.082 1 57.25 89 GLY B C 1
ATOM 1574 O O . GLY B 1 89 ? -12.961 -23.844 -3.758 1 57.25 89 GLY B O 1
ATOM 1575 N N . SER B 1 90 ? -15.023 -23.062 -3.105 1 56.66 90 SER B N 1
ATOM 1576 C CA . SER B 1 90 ? -14.977 -21.812 -3.875 1 56.66 90 SER B CA 1
ATOM 1577 C C . SER B 1 90 ? -14.273 -20.719 -3.102 1 56.66 90 SER B C 1
ATOM 1579 O O . SER B 1 90 ? -14.383 -20.641 -1.875 1 56.66 90 SER B O 1
ATOM 1581 N N . HIS B 1 91 ? -13.344 -20 -3.734 1 60.12 91 HIS B N 1
ATOM 1582 C CA . HIS B 1 91 ? -12.656 -18.859 -3.135 1 60.12 91 HIS B CA 1
ATOM 1583 C C . HIS B 1 91 ? -13.656 -17.812 -2.635 1 60.12 91 HIS B C 1
ATOM 1585 O O . HIS B 1 91 ? -14.633 -17.5 -3.324 1 60.12 91 HIS B O 1
ATOM 1591 N N . LYS B 1 92 ? -13.672 -17.516 -1.304 1 62.31 92 LYS B N 1
ATOM 1592 C CA . LYS B 1 92 ? -14.594 -16.531 -0.75 1 62.31 92 LYS B CA 1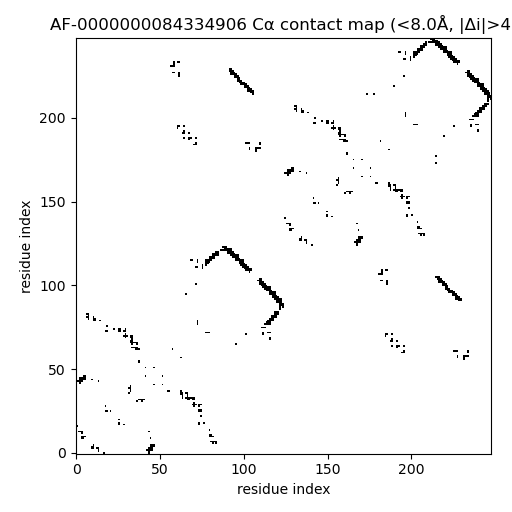
ATOM 1593 C C . LYS B 1 92 ? -13.875 -15.219 -0.449 1 62.31 92 LYS B C 1
ATOM 1595 O O . LYS B 1 92 ? -14.469 -14.141 -0.536 1 62.31 92 LYS B O 1
ATOM 1600 N N . PHE B 1 93 ? -12.422 -15.312 -0.078 1 63.59 93 PHE B N 1
ATOM 1601 C CA . PHE B 1 93 ? -11.773 -14.07 0.331 1 63.59 93 PHE B CA 1
ATOM 1602 C C . PHE B 1 93 ? -10.297 -14.086 -0.023 1 63.59 93 PHE B C 1
ATOM 1604 O O . PHE B 1 93 ? -9.625 -15.109 0.147 1 63.59 93 PHE B O 1
ATOM 1611 N N . VAL B 1 94 ? -9.922 -13.023 -0.668 1 74.69 94 VAL B N 1
ATOM 1612 C CA . VAL B 1 94 ? -8.484 -12.812 -0.803 1 74.69 94 VAL B CA 1
ATOM 1613 C C . VAL B 1 94 ? -8.078 -11.555 -0.035 1 74.69 94 VAL B C 1
ATOM 1615 O O . VAL B 1 94 ? -8.742 -10.516 -0.129 1 74.69 94 VAL B O 1
ATOM 1618 N N . GLY B 1 95 ? -7.086 -11.695 0.757 1 83.56 95 GLY B N 1
ATOM 1619 C CA . GLY B 1 95 ? -6.613 -10.539 1.503 1 83.56 95 GLY B CA 1
ATOM 1620 C C . GLY B 1 95 ? -5.117 -10.555 1.734 1 83.56 95 GLY B C 1
ATOM 1621 O O . GLY B 1 95 ? -4.426 -11.5 1.34 1 83.56 95 GLY B O 1
ATOM 1622 N N . SER B 1 96 ? -4.652 -9.453 2.18 1 87.31 96 SER B N 1
ATOM 1623 C CA . SER B 1 96 ? -3.244 -9.32 2.543 1 87.31 96 SER B CA 1
ATOM 1624 C C . SER B 1 96 ? -3.088 -8.773 3.959 1 87.31 96 SER B C 1
ATOM 1626 O O . SER B 1 96 ? -3.879 -7.941 4.398 1 87.31 96 SER B O 1
ATOM 1628 N N . VAL B 1 97 ? -2.117 -9.367 4.594 1 86.62 97 VAL B N 1
ATOM 1629 C CA . VAL B 1 97 ? -1.632 -8.852 5.871 1 86.62 97 VAL B CA 1
ATOM 1630 C C . VAL B 1 97 ? -0.129 -8.594 5.789 1 86.62 97 VAL B C 1
ATOM 1632 O O . VAL B 1 97 ? 0.596 -9.328 5.113 1 86.62 97 VAL B O 1
ATOM 1635 N N . ASN B 1 98 ? 0.241 -7.477 6.461 1 86.5 98 ASN B N 1
ATOM 1636 C CA . ASN B 1 98 ? 1.67 -7.195 6.359 1 86.5 98 ASN B CA 1
ATOM 1637 C C . ASN B 1 98 ? 2.186 -6.465 7.598 1 86.5 98 ASN B C 1
ATOM 1639 O O . ASN B 1 98 ? 1.396 -6.008 8.422 1 86.5 98 ASN B O 1
ATOM 1643 N N . THR B 1 99 ? 3.506 -6.523 7.754 1 86.69 99 THR B N 1
ATOM 1644 C CA . THR B 1 99 ? 4.215 -5.754 8.773 1 86.69 99 THR B CA 1
ATOM 1645 C C . THR B 1 99 ? 5.164 -4.75 8.125 1 86.69 99 THR B C 1
ATOM 1647 O O . THR B 1 99 ? 6.242 -4.477 8.656 1 86.69 99 THR B O 1
ATOM 1650 N N . LEU B 1 100 ? 4.844 -4.301 7 1 88.5 100 LEU B N 1
ATOM 1651 C CA . LEU B 1 100 ? 5.738 -3.449 6.223 1 88.5 100 LEU B CA 1
ATOM 1652 C C . LEU B 1 100 ? 5.938 -2.104 6.91 1 88.5 100 LEU B C 1
ATOM 1654 O O . LEU B 1 100 ? 4.969 -1.46 7.32 1 88.5 100 LEU B O 1
ATOM 1658 N N . GLU B 1 101 ? 7.18 -1.804 7.082 1 87.5 101 GLU B N 1
ATOM 1659 C CA . GLU B 1 101 ? 7.609 -0.452 7.434 1 87.5 101 GLU B CA 1
ATOM 1660 C C . GLU B 1 101 ? 8.312 0.226 6.262 1 87.5 101 GLU B C 1
ATOM 1662 O O . GLU B 1 101 ? 9.391 -0.204 5.844 1 87.5 101 GLU B O 1
ATOM 1667 N N . VAL B 1 102 ? 7.691 1.197 5.719 1 89.5 102 VAL B N 1
ATOM 1668 C CA . VAL B 1 102 ? 8.203 1.853 4.52 1 89.5 102 VAL B CA 1
ATOM 1669 C C . VAL 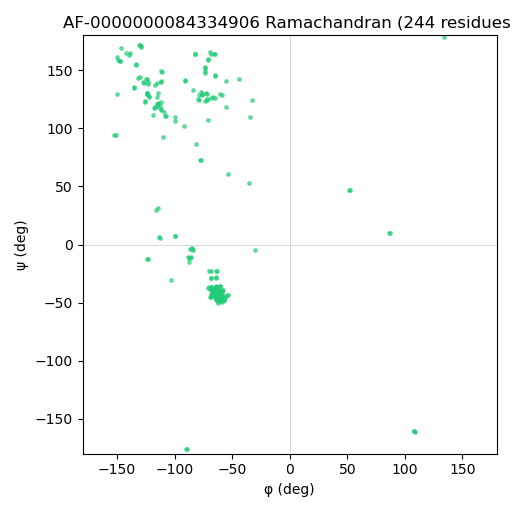B 1 102 ? 8.578 3.299 4.836 1 89.5 102 VAL B C 1
ATOM 1671 O O . VAL B 1 102 ? 7.754 4.059 5.352 1 89.5 102 VAL B O 1
ATOM 1674 N N . SER B 1 103 ? 9.781 3.572 4.594 1 86.5 103 SER B N 1
ATOM 1675 C CA . SER B 1 103 ? 10.258 4.93 4.824 1 86.5 103 SER B CA 1
ATOM 1676 C C . SER B 1 103 ? 11.25 5.363 3.744 1 86.5 103 SER B C 1
ATOM 1678 O O . SER B 1 103 ? 11.641 4.559 2.896 1 86.5 103 SER B O 1
ATOM 1680 N N . THR B 1 104 ? 11.461 6.57 3.697 1 83.5 104 THR B N 1
ATOM 1681 C CA . THR B 1 104 ? 12.484 7.141 2.83 1 83.5 104 THR B CA 1
ATOM 1682 C C . THR B 1 104 ? 13.453 8 3.633 1 83.5 104 THR B C 1
ATOM 1684 O O . THR B 1 104 ? 13.047 8.68 4.586 1 83.5 104 THR B O 1
ATOM 1687 N N . ASP B 1 105 ? 14.68 7.926 3.266 1 75.94 105 ASP B N 1
ATOM 1688 C CA . ASP B 1 105 ? 15.68 8.75 3.934 1 75.94 105 ASP B CA 1
ATOM 1689 C C . ASP B 1 105 ? 15.844 10.094 3.227 1 75.94 105 ASP B C 1
ATOM 1691 O O . ASP B 1 105 ? 15.102 10.406 2.287 1 75.94 105 ASP B O 1
ATOM 1695 N N . SER B 1 106 ? 16.812 10.945 3.693 1 69.12 106 SER B N 1
ATOM 1696 C CA . SER B 1 106 ? 16.984 12.305 3.209 1 69.12 106 SER B CA 1
ATOM 1697 C C . SER B 1 106 ? 17.484 12.32 1.767 1 69.12 106 SER B C 1
ATOM 1699 O O . SER B 1 106 ? 17.328 13.312 1.059 1 69.12 106 SER B O 1
ATOM 1701 N N . ALA B 1 107 ? 18.109 11.227 1.382 1 74.75 107 ALA B N 1
ATOM 1702 C CA . ALA B 1 107 ? 18.594 11.125 0.006 1 74.75 107 ALA B CA 1
ATOM 1703 C C . ALA B 1 107 ? 17.5 10.586 -0.918 1 74.75 107 ALA B C 1
ATOM 1705 O O . ALA B 1 107 ? 17.703 10.477 -2.129 1 74.75 107 ALA B O 1
ATOM 1706 N N . GLY B 1 108 ? 16.312 10.227 -0.263 1 77.88 108 GLY B N 1
ATOM 1707 C CA . GLY B 1 108 ? 15.211 9.703 -1.06 1 77.88 108 GLY B CA 1
ATOM 1708 C C . GLY B 1 108 ? 15.289 8.203 -1.261 1 77.88 108 GLY B C 1
ATOM 1709 O O . GLY B 1 108 ? 14.586 7.648 -2.113 1 77.88 108 GLY B O 1
ATOM 1710 N N . THR B 1 109 ? 16.172 7.664 -0.549 1 83.19 109 THR B N 1
ATOM 1711 C CA . THR B 1 109 ? 16.312 6.219 -0.677 1 83.19 109 THR B CA 1
ATOM 1712 C C . THR B 1 109 ? 15.203 5.492 0.071 1 83.19 109 THR B C 1
ATOM 1714 O O . THR B 1 109 ? 14.938 5.789 1.236 1 83.19 109 THR B O 1
ATOM 1717 N N . LEU B 1 110 ? 14.578 4.559 -0.591 1 88.88 110 LEU B N 1
ATOM 1718 C CA . LEU B 1 110 ? 13.516 3.75 -0.005 1 88.88 110 LEU B CA 1
ATOM 1719 C C . LEU B 1 110 ? 14.078 2.754 1.001 1 88.88 110 LEU B C 1
ATOM 1721 O O . LEU B 1 110 ? 15.039 2.035 0.699 1 88.88 110 LEU B O 1
ATOM 1725 N N . GLN B 1 111 ? 13.562 2.848 2.143 1 87.69 111 GLN B N 1
ATOM 1726 C CA . GLN B 1 111 ? 13.883 1.882 3.188 1 87.69 111 GLN B CA 1
ATOM 1727 C C . GLN B 1 111 ? 12.648 1.1 3.615 1 87.69 111 GLN B C 1
ATOM 1729 O O . GLN B 1 111 ? 11.68 1.681 4.117 1 87.69 111 GLN B O 1
ATOM 1734 N N . THR B 1 112 ? 12.742 -0.169 3.395 1 91.5 112 THR B N 1
ATOM 1735 C CA . THR B 1 112 ? 11.578 -0.988 3.713 1 91.5 112 THR B CA 1
ATOM 1736 C C . THR B 1 112 ? 11.992 -2.26 4.445 1 91.5 112 THR B C 1
ATOM 1738 O O . THR B 1 112 ? 12.984 -2.896 4.078 1 91.5 112 THR B O 1
ATOM 1741 N N . THR B 1 113 ? 11.25 -2.564 5.5 1 91.81 113 THR B N 1
ATOM 1742 C CA . THR B 1 113 ? 11.414 -3.822 6.223 1 91.81 113 THR B CA 1
ATOM 1743 C C . THR B 1 113 ? 10.062 -4.508 6.426 1 91.81 113 THR B C 1
ATOM 1745 O O . THR B 1 113 ? 9.016 -3.932 6.117 1 91.81 113 THR B O 1
ATOM 1748 N N . GLY B 1 114 ? 10.172 -5.852 6.977 1 93.25 114 GLY B N 1
ATOM 1749 C CA . GLY B 1 114 ? 8.945 -6.59 7.266 1 93.25 114 GLY B CA 1
ATOM 1750 C C . GLY B 1 114 ? 8.688 -7.719 6.289 1 93.25 114 GLY B C 1
ATOM 1751 O O . GLY B 1 114 ? 9.625 -8.258 5.691 1 93.25 114 GLY B O 1
ATOM 1752 N N . SER B 1 115 ? 7.363 -8.156 6.254 1 94.12 115 SER B N 1
ATOM 1753 C CA . SER B 1 115 ? 6.953 -9.242 5.375 1 94.12 115 SER B CA 1
ATOM 1754 C C . SER B 1 115 ? 5.523 -9.047 4.887 1 94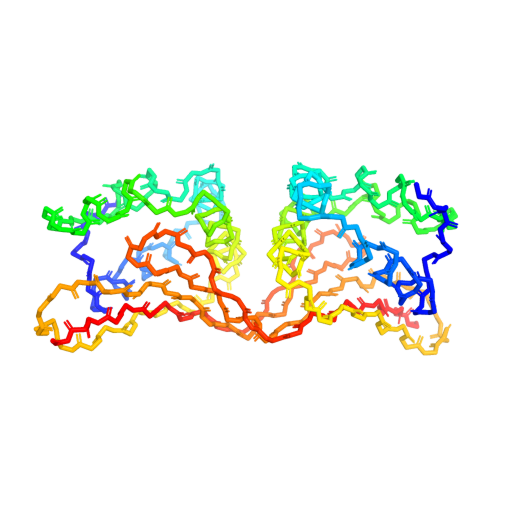.12 115 SER B C 1
ATOM 1756 O O . SER B 1 115 ? 4.766 -8.266 5.461 1 94.12 115 SER B O 1
ATOM 1758 N N . LEU B 1 116 ? 5.238 -9.664 3.809 1 94 116 LEU B N 1
ATOM 1759 C CA . LEU B 1 116 ? 3.92 -9.609 3.184 1 94 116 LEU B CA 1
ATOM 1760 C C . LEU B 1 116 ? 3.334 -11.008 3.037 1 94 116 LEU B C 1
ATOM 1762 O O . LEU B 1 116 ? 4.012 -11.922 2.561 1 94 116 LEU B O 1
ATOM 1766 N N . THR B 1 117 ? 2.125 -11.195 3.504 1 93.25 117 THR B N 1
ATOM 1767 C CA . THR B 1 117 ? 1.442 -12.477 3.344 1 93.25 117 THR B CA 1
ATOM 1768 C C . THR B 1 117 ? 0.078 -12.281 2.686 1 93.25 117 THR B C 1
ATOM 1770 O O . THR B 1 117 ? -0.753 -11.516 3.184 1 93.25 117 THR B O 1
ATOM 1773 N N . PHE B 1 118 ? -0.073 -12.953 1.616 1 92 118 PHE B N 1
ATOM 1774 C CA . PHE B 1 118 ? -1.395 -13.031 1.006 1 92 118 PHE B CA 1
ATOM 1775 C C . PHE B 1 118 ? -2.162 -14.242 1.528 1 92 118 PHE B C 1
ATOM 1777 O O . PHE B 1 118 ? -1.587 -15.312 1.71 1 92 118 PHE B O 1
ATOM 1784 N N . LYS B 1 119 ? -3.484 -13.984 1.718 1 87.5 119 LYS B N 1
ATOM 1785 C CA . LYS B 1 119 ? -4.352 -15.062 2.189 1 87.5 119 LYS B CA 1
ATOM 1786 C C . LYS B 1 119 ? -5.523 -15.273 1.24 1 87.5 119 LYS B C 1
ATOM 1788 O O . LYS B 1 119 ? -6.188 -14.32 0.834 1 87.5 119 LYS B O 1
ATOM 1793 N N . ILE B 1 120 ? -5.727 -16.469 0.875 1 80.69 120 ILE B N 1
ATOM 17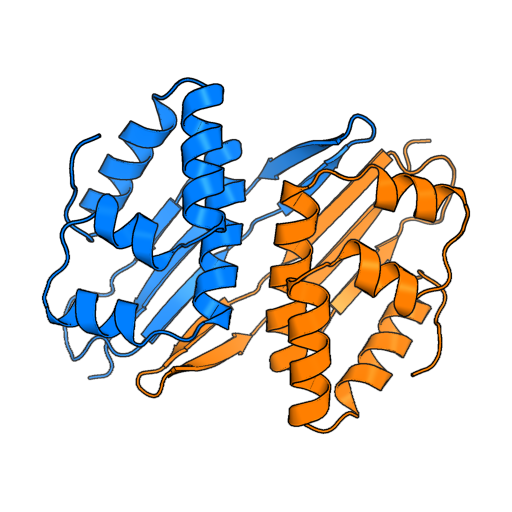94 C CA . ILE B 1 120 ? -6.918 -16.859 0.133 1 80.69 120 ILE B CA 1
ATOM 1795 C C . ILE B 1 120 ? -7.762 -17.812 0.983 1 80.69 120 ILE B C 1
ATOM 1797 O O . ILE B 1 120 ? -7.277 -18.859 1.432 1 80.69 120 ILE B O 1
ATOM 1801 N N . GLU B 1 121 ? -8.914 -17.422 1.219 1 75.81 121 GLU B N 1
ATOM 1802 C CA . GLU B 1 121 ? -9.805 -18.25 2.023 1 75.81 121 GLU B CA 1
ATOM 1803 C C . GLU B 1 121 ? -11 -18.734 1.203 1 75.81 121 GLU B C 1
ATOM 1805 O O . GLU B 1 121 ? -11.531 -17.984 0.376 1 75.81 121 GLU B O 1
ATOM 1810 N N . TYR B 1 122 ? -11.352 -20.031 1.438 1 66.44 122 TYR B N 1
ATOM 1811 C CA . TYR B 1 122 ? -12.438 -20.703 0.735 1 66.44 122 TYR B CA 1
ATOM 1812 C C . TYR B 1 122 ? -13.594 -21 1.684 1 66.44 122 TYR B C 1
ATOM 1814 O O . TYR B 1 122 ? -13.375 -21.297 2.863 1 66.44 122 TYR B O 1
ATOM 1822 N N . LEU B 1 123 ? -14.719 -20.406 1.447 1 57.91 123 LEU B N 1
ATOM 1823 C CA . LEU B 1 123 ? -15.859 -20.875 2.225 1 57.91 123 LEU B CA 1
ATOM 1824 C C . LEU B 1 123 ? -16.328 -22.25 1.732 1 57.91 123 LEU B C 1
ATOM 1826 O O . LEU B 1 123 ? -16.312 -22.516 0.53 1 57.91 123 LEU B O 1
ATOM 1830 N N . VAL B 1 124 ? -16.328 -23.156 2.691 1 51.88 124 VAL B N 1
ATOM 1831 C CA . VAL B 1 124 ? -16.938 -24.469 2.475 1 51.88 124 VAL B CA 1
ATOM 1832 C C . VAL B 1 124 ? -18.453 -24.312 2.309 1 51.88 124 VAL B C 1
ATOM 1834 O O . VAL B 1 124 ? -19.062 -23.438 2.918 1 51.88 124 VAL B O 1
#

Organism: NCBI:txid1302689

Secondary structure (DSSP, 8-state):
---EESSHHHHHHHHHHHHTS-HHHHHHHHHHHHH-HHHHHHHHEE--HHHHHHHHHS-HHHHHHHHHHHHHHHHTT-EEEEE---S-SEEEEEEEEE--EEEE-TT--EEEESEEEEEEEEE-/---EESSHHHHHHHHHHHHTS-HHHHHHHHHHHHH-HHHHHHHHEE--HHHHHHHHHS-HHHHHHHHHHHHHHHHTT-EEEEE-----SEEEEEEEEE--EEEE-TT--EEEESEEEEEEEEE-

Solvent-accessible surface area (backbone atoms only — not comparable to full-atom values): 12716 Å² total; per-residue (Å²): 133,76,70,25,50,80,43,47,68,24,42,46,51,49,50,53,56,50,66,68,45,54,73,69,58,31,45,50,52,19,50,44,25,36,75,36,32,61,61,40,46,61,70,41,28,50,66,53,71,70,53,46,52,47,58,73,57,47,36,67,68,56,40,46,36,51,8,31,51,49,19,55,32,50,70,55,62,42,57,60,45,49,45,62,63,76,76,77,48,54,66,42,32,46,32,37,42,41,52,44,34,45,28,30,40,75,88,32,47,80,42,61,49,58,40,41,35,36,37,45,38,37,55,112,133,76,71,26,49,80,43,46,70,23,41,45,50,49,50,54,56,51,65,68,45,55,72,69,58,31,46,51,51,19,50,44,25,35,74,36,32,61,61,40,46,63,70,41,28,48,66,53,70,70,55,46,52,46,57,74,57,46,38,67,69,57,40,46,34,52,8,30,53,49,20,54,31,50,69,53,63,42,56,60,46,48,47,61,61,79,83,53,71,52,77,34,34,47,29,37,41,40,52,42,34,44,29,27,42,77,88,30,48,79,41,59,51,58,39,40,36,36,36,44,40,48,52,117

Foldseek 3Di:
DDAFAPDQVRVVVLLVVLQVDDLVVLLVLLVVCLVFVLVSNVVRYDDDPVRNVLSVPDDPVQSNVVSNVVSLCSNVSAAEGEDEPDPPAAFNDKDKDWDWDWDADPVRDIDIDTYIYIYTDHDD/DDAFAPDQVRVVVLLVVLQVDDLVVLLVLLVVCLVFVLVSNVVRYDDDPLRNVCSVPDDPVQSNVVSNVVSLCSNVSAAEGEDEDDPDAHWDDKDKDWDWDWDADPVRDIDIDTYIYIYIDHDD

Nearest PDB structures (foldseek):
  7opp-assembly1_C  TM=4.345E-01  e=1.532E+00  Homo sapiens
  3n77-assembly1_A  TM=4.565E-01  e=3.660E+00  Salmonella enterica subsp. enterica serovar Typhimurium
  5da9-assembly1_B  TM=2.849E-01  e=1.352E+00  Thermochaetoides thermophila DSM 1495
  8a5q-assembly1_X  TM=3.419E-01  e=6.819E+00  Thermochaetoides thermophila
  3n77-assembly1_A  TM=4.544E-01  e=3.480E+00  Salmonella enterica subsp. enterica serovar Typhimurium